Protein AF-A0A1H8C623-F1 (afdb_monomer)

Foldseek 3Di:
DDDDDDDPDDDPDPPPVPPQPDPFDKAAFDDPLQAQFKADDLLLLLCVLQPLAAIFGDDRFKTAGGNDVQRIWGFGIWTADPFGIWTFTATPVRRVTFIWTWGDDDQQKIWIDGPPPRDPIGITHGHDLVSNLVCQLFDGPDDPPPPLDCSLLLSLLLLVLQCVLAPQKDFPNVVSVVSNVVSLVSNLVVCCVDPNVVLSDPVSSVVVSVVSNVSSNSSSVSSSVPNVCSNVSVCCQADCVHPPHHPRMDRPVPDD

Solvent-accessible surface area (backbone atoms only — not comparable to full-atom values): 14054 Å² total; per-residue (Å²): 134,84,86,83,81,83,83,88,74,88,91,86,88,75,69,84,77,63,79,79,62,72,87,60,63,71,40,76,28,39,61,73,89,43,48,50,30,24,36,73,44,63,55,43,39,32,18,58,63,41,42,80,69,60,40,38,38,33,43,60,49,34,42,33,68,36,48,54,90,76,32,42,24,40,28,65,26,28,32,67,52,99,56,34,35,40,37,37,32,35,26,90,86,40,76,89,42,46,48,33,40,36,35,63,47,96,83,58,28,33,38,39,32,46,73,76,71,77,51,77,72,42,57,25,33,45,67,46,73,64,38,49,60,72,33,64,64,56,58,55,81,58,64,92,80,52,92,75,60,63,44,61,30,23,27,27,37,22,42,64,42,40,44,83,78,26,86,71,41,44,50,36,59,70,63,30,51,50,42,35,53,50,39,53,51,54,44,42,54,48,27,56,75,41,100,48,35,90,52,50,39,77,66,47,51,51,50,54,54,50,48,34,39,52,46,17,46,46,27,48,55,35,45,56,74,73,36,95,58,34,66,61,53,51,39,57,27,18,12,78,84,17,79,78,52,51,53,33,30,44,56,88,80,70,81,124

pLDDT: mean 78.67, std 17.11, range [32.66, 97.69]

Secondary structure (DSSP, 8-state):
-----------SSSSSSSTT-SS--EEES--GGGTTEESSSHHHHHHHHH--SS--EE-SSEEE-SSSTT-EEEEEEEEE-SSEEEEEEEETTEEEEEEEEEEE-TTS-EEEEETTT-PPPEEEEEPPHHHHHHHTTPPTT--TT-TT-SHHHHHHHHHHHGGGTSTT-EE-HHHHHHHHHHHHHHHHHHHHHSTTGGG-SHHHHHHHHHHHHHHHHHHHHHHHHH-TTHHHHHHHHHSTT-SSSTTSEE-TT---

Mean predicted aligned error: 12.08 Å

Nearest PDB structures (foldseek):
  5l11-assembly1_A  TM=4.541E-01  e=4.820E+00  Homo sapiens

Sequence (256 aa):
MKRMLTIAALSVVAGQIAAEAGDAKVYPNGPRELIGSYGNSPAQCQSYHRKADNFTSFSATSYEFCGGSMCGATIVSHQKLKDGYILNLRSPGNRSGWHTKVKLLDEGAVEITSLARHDPPETLARCTKSDAIAGIGLRPNEDPTANNSLRPVFTAYYALAVPGKCAGVEANTQAAETIIAAGRSSWTEFLRKGPSAQHATPEGIAQDLALEKGDAEYAVRADAAEIPAFCSEVLNVFGEGGRVQPGLLKDPRGKT

Structure (mmCIF, N/CA/C/O backbone):
data_AF-A0A1H8C623-F1
#
_entry.id   AF-A0A1H8C623-F1
#
loop_
_atom_site.group_PDB
_atom_site.id
_atom_site.type_symbol
_atom_site.label_atom_id
_atom_site.label_alt_id
_atom_site.label_comp_id
_atom_site.label_asym_id
_atom_site.label_entity_id
_atom_site.label_seq_id
_atom_site.pdbx_PDB_ins_code
_atom_site.Cartn_x
_atom_site.Cartn_y
_atom_site.Cartn_z
_atom_site.occupancy
_atom_site.B_iso_or_equiv
_atom_site.auth_seq_id
_atom_site.auth_comp_id
_atom_site.auth_asym_id
_atom_site.auth_atom_id
_atom_site.pdbx_PDB_model_num
ATOM 1 N N . MET A 1 1 ? 73.023 -2.385 -26.451 1.00 39.41 1 MET A N 1
ATOM 2 C CA . MET A 1 1 ? 72.039 -2.116 -27.523 1.00 39.41 1 MET A CA 1
ATOM 3 C C . MET A 1 1 ? 70.724 -2.806 -27.166 1.00 39.41 1 MET A C 1
ATOM 5 O O . MET A 1 1 ? 70.744 -3.983 -26.848 1.00 39.41 1 MET A O 1
ATOM 9 N N . LYS A 1 2 ? 69.649 -2.004 -27.101 1.00 35.00 2 LYS A N 1
ATOM 10 C CA . LYS A 1 2 ? 68.196 -2.280 -27.011 1.00 35.00 2 LYS A CA 1
ATOM 11 C C . LYS A 1 2 ? 67.713 -3.651 -26.482 1.00 35.00 2 LYS A C 1
ATOM 13 O O . LYS A 1 2 ? 67.632 -4.617 -27.228 1.00 35.00 2 LYS A O 1
ATOM 18 N N . ARG A 1 3 ? 67.230 -3.663 -25.230 1.00 34.94 3 ARG A N 1
ATOM 19 C CA . ARG A 1 3 ? 66.169 -4.580 -24.771 1.00 34.94 3 ARG A CA 1
ATOM 20 C C . ARG A 1 3 ? 64.826 -4.007 -25.232 1.00 34.94 3 ARG A C 1
ATOM 22 O O . ARG A 1 3 ? 64.488 -2.888 -24.858 1.00 34.94 3 ARG A O 1
ATOM 29 N N . MET A 1 4 ? 64.103 -4.744 -26.066 1.00 33.28 4 MET A N 1
ATOM 30 C CA . MET A 1 4 ? 62.740 -4.411 -26.482 1.00 33.28 4 MET A CA 1
ATOM 31 C C . MET A 1 4 ? 61.779 -5.000 -25.441 1.00 33.28 4 MET A C 1
ATOM 33 O O . MET A 1 4 ? 61.734 -6.215 -25.265 1.00 33.28 4 MET A O 1
ATOM 37 N N . LEU A 1 5 ? 61.069 -4.135 -24.711 1.00 34.91 5 LEU A N 1
ATOM 38 C CA . LEU A 1 5 ? 59.909 -4.514 -23.905 1.00 34.91 5 LEU A CA 1
ATOM 39 C C . LEU A 1 5 ? 58.731 -4.753 -24.854 1.00 34.91 5 LEU A C 1
ATOM 41 O O . LEU A 1 5 ? 58.291 -3.824 -25.530 1.00 34.91 5 LEU A O 1
ATOM 45 N N . THR A 1 6 ? 58.190 -5.967 -24.866 1.00 36.03 6 THR A N 1
ATOM 46 C CA . THR A 1 6 ? 56.868 -6.235 -25.434 1.00 36.03 6 THR A CA 1
ATOM 47 C C . THR A 1 6 ? 55.829 -5.886 -24.373 1.00 36.03 6 THR A C 1
ATOM 49 O O . THR A 1 6 ? 55.650 -6.620 -23.404 1.00 36.03 6 THR A O 1
ATOM 52 N N . ILE A 1 7 ? 55.163 -4.743 -24.533 1.00 39.22 7 ILE A N 1
ATOM 53 C CA . ILE A 1 7 ? 53.950 -4.409 -23.783 1.00 39.22 7 ILE A CA 1
ATOM 54 C C . ILE A 1 7 ? 52.792 -5.103 -24.507 1.00 39.22 7 ILE A C 1
ATOM 56 O O . ILE A 1 7 ? 52.318 -4.615 -25.528 1.00 39.22 7 ILE A O 1
ATOM 60 N N . ALA A 1 8 ? 52.350 -6.252 -24.000 1.00 41.19 8 ALA A N 1
ATOM 61 C CA . ALA A 1 8 ? 51.026 -6.782 -24.306 1.00 41.19 8 ALA A CA 1
ATOM 62 C C . ALA A 1 8 ? 50.096 -6.316 -23.183 1.00 41.19 8 ALA A C 1
ATOM 64 O O . ALA A 1 8 ? 50.074 -6.897 -22.100 1.00 41.19 8 ALA A O 1
ATOM 65 N N . ALA A 1 9 ? 49.389 -5.212 -23.414 1.00 37.69 9 ALA A N 1
ATOM 66 C CA . ALA A 1 9 ? 48.448 -4.649 -22.461 1.00 37.69 9 ALA A CA 1
ATOM 67 C C . ALA A 1 9 ? 47.099 -4.405 -23.142 1.00 37.69 9 ALA A C 1
ATOM 69 O O . ALA A 1 9 ? 47.031 -3.766 -24.187 1.00 37.69 9 ALA A O 1
ATOM 70 N N . LEU A 1 10 ? 46.058 -4.902 -22.468 1.00 41.22 10 LEU A N 1
ATOM 71 C CA . LEU A 1 10 ? 44.634 -4.611 -22.624 1.00 41.22 10 LEU A CA 1
ATOM 72 C C . LEU A 1 10 ? 43.986 -4.956 -23.968 1.00 41.22 10 LEU A C 1
ATOM 74 O O . LEU A 1 10 ? 43.991 -4.149 -24.888 1.00 41.22 10 LEU A O 1
ATOM 78 N N . SER A 1 11 ? 43.275 -6.088 -24.011 1.00 38.88 11 SER A N 1
ATOM 79 C CA . SER A 1 11 ? 42.021 -6.246 -24.777 1.00 38.88 11 SER A CA 1
ATOM 80 C C . SER A 1 11 ? 41.294 -7.539 -24.378 1.00 38.88 11 SER A C 1
ATOM 82 O O . SER A 1 11 ? 41.112 -8.430 -25.197 1.00 38.88 11 SER A O 1
ATOM 84 N N . VAL A 1 12 ? 40.899 -7.691 -23.106 1.00 42.38 12 VAL A N 1
ATOM 85 C CA . VAL A 1 12 ? 40.104 -8.863 -22.668 1.00 42.38 12 VAL A CA 1
ATOM 86 C C . VAL A 1 12 ? 39.015 -8.469 -21.663 1.00 42.38 12 VAL A C 1
ATOM 88 O O . VAL A 1 12 ? 38.894 -9.092 -20.626 1.00 42.38 12 VAL A O 1
ATOM 91 N N . VAL A 1 13 ? 38.219 -7.422 -21.922 1.00 43.84 13 VAL A N 1
ATOM 92 C CA . VAL A 1 13 ? 36.921 -7.239 -21.216 1.00 43.84 13 VAL A CA 1
ATOM 93 C C . VAL A 1 13 ? 35.874 -6.498 -22.074 1.00 43.84 13 VAL A C 1
ATOM 95 O O . VAL A 1 13 ? 35.013 -5.798 -21.562 1.00 43.84 13 VAL A O 1
ATOM 98 N N . ALA A 1 14 ? 35.936 -6.611 -23.403 1.00 36.50 14 ALA A N 1
ATOM 99 C CA . ALA A 1 14 ? 34.869 -6.113 -24.293 1.00 36.50 14 ALA A CA 1
ATOM 100 C C . ALA A 1 14 ? 34.231 -7.228 -25.144 1.00 36.50 14 ALA A C 1
ATOM 102 O O . ALA A 1 14 ? 33.194 -7.025 -25.766 1.00 36.50 14 ALA A O 1
ATOM 103 N N . GLY A 1 15 ? 34.830 -8.426 -25.157 1.00 32.66 15 GLY A N 1
ATOM 104 C CA . GLY A 1 15 ? 34.453 -9.515 -26.064 1.00 32.66 15 GLY A CA 1
ATOM 105 C C . GLY A 1 15 ? 33.398 -10.492 -25.541 1.00 32.66 15 GLY A C 1
ATOM 106 O O . GLY A 1 15 ? 32.920 -11.311 -26.315 1.00 32.66 15 GLY A O 1
ATOM 107 N N . GLN A 1 16 ? 33.008 -10.430 -24.264 1.00 40.06 16 GLN A N 1
ATOM 108 C CA . GLN A 1 16 ? 32.065 -11.408 -23.692 1.00 40.06 16 GLN A CA 1
ATOM 109 C C . GLN A 1 16 ? 30.586 -11.011 -23.796 1.00 40.06 16 GLN A C 1
ATOM 111 O O . GLN A 1 16 ? 29.730 -11.831 -23.492 1.00 40.06 16 GLN A O 1
ATOM 116 N N . ILE A 1 17 ? 30.262 -9.806 -24.279 1.00 45.00 17 ILE A N 1
ATOM 117 C CA . ILE A 1 17 ? 28.862 -9.373 -24.474 1.00 45.00 17 ILE A CA 1
ATOM 118 C C . ILE A 1 17 ? 28.414 -9.516 -25.943 1.00 45.00 17 ILE A C 1
ATOM 120 O O . ILE A 1 17 ? 27.227 -9.466 -26.243 1.00 45.00 17 ILE A O 1
ATOM 124 N N . ALA A 1 18 ? 29.350 -9.727 -26.876 1.00 40.12 18 ALA A N 1
ATOM 125 C CA . ALA A 1 18 ? 29.061 -9.762 -28.313 1.00 40.12 18 ALA A CA 1
ATOM 126 C C . ALA A 1 18 ? 28.759 -11.169 -28.873 1.00 40.12 18 ALA A C 1
ATOM 128 O O . ALA A 1 18 ? 28.325 -11.282 -30.015 1.00 40.12 18 ALA A O 1
ATOM 129 N N . ALA A 1 19 ? 28.975 -12.242 -28.104 1.00 40.81 19 ALA A N 1
ATOM 130 C CA . ALA A 1 19 ? 28.942 -13.613 -28.630 1.00 40.81 19 ALA A CA 1
ATOM 131 C C . ALA A 1 19 ? 27.569 -14.317 -28.566 1.00 40.81 19 ALA A C 1
ATOM 133 O O . ALA A 1 19 ? 27.429 -15.400 -29.124 1.00 40.81 19 ALA A O 1
ATOM 134 N N . GLU A 1 20 ? 26.547 -13.710 -27.953 1.00 44.97 20 GLU A N 1
ATOM 135 C CA . GLU A 1 20 ? 25.165 -14.237 -27.960 1.00 44.97 20 GLU A CA 1
ATOM 136 C C . GLU A 1 20 ? 24.179 -13.339 -28.733 1.00 44.97 20 GLU A C 1
ATOM 138 O O . GLU A 1 20 ? 22.965 -13.522 -28.664 1.00 44.97 20 GLU A O 1
ATOM 143 N N . ALA A 1 21 ? 24.679 -12.364 -29.496 1.00 45.44 21 ALA A N 1
ATOM 144 C CA . ALA A 1 21 ? 23.863 -11.456 -30.297 1.00 45.44 21 ALA A CA 1
ATOM 145 C C . ALA A 1 21 ? 23.693 -11.976 -31.736 1.00 45.44 21 ALA A C 1
ATOM 147 O O . ALA A 1 21 ? 24.130 -11.347 -32.696 1.00 45.44 21 ALA A O 1
ATOM 148 N N . GLY A 1 22 ? 23.050 -13.134 -31.897 1.00 40.56 22 GLY A N 1
ATOM 149 C CA . GLY A 1 22 ? 22.389 -13.443 -33.167 1.00 40.56 22 GLY A CA 1
ATOM 150 C C . GLY A 1 22 ? 21.156 -12.548 -33.299 1.00 40.56 22 GLY A C 1
ATOM 151 O O . GLY A 1 22 ? 20.311 -12.598 -32.412 1.00 40.56 22 GLY A O 1
ATOM 152 N N . ASP A 1 23 ? 21.094 -11.697 -34.333 1.00 44.16 23 ASP A N 1
ATOM 153 C CA . ASP A 1 23 ? 19.948 -10.854 -34.740 1.00 44.16 23 ASP A CA 1
ATOM 154 C C . ASP A 1 23 ? 18.973 -10.468 -33.614 1.00 44.16 23 ASP A C 1
ATOM 156 O O . ASP A 1 23 ? 17.763 -10.719 -33.660 1.00 44.16 23 ASP A O 1
ATOM 160 N N . ALA A 1 24 ? 19.499 -9.859 -32.551 1.00 58.66 24 ALA A N 1
ATOM 161 C CA . ALA A 1 24 ? 18.673 -9.512 -31.414 1.00 58.66 24 ALA A CA 1
ATOM 162 C C . ALA A 1 24 ? 17.845 -8.268 -31.756 1.00 58.66 24 ALA A C 1
ATOM 164 O O . ALA A 1 24 ? 18.327 -7.136 -31.732 1.00 58.66 24 ALA A O 1
ATOM 165 N N . LYS A 1 25 ? 16.579 -8.489 -32.114 1.00 74.12 25 LYS A N 1
ATOM 166 C CA . LYS A 1 25 ? 15.628 -7.422 -32.429 1.00 74.12 25 LYS A CA 1
ATOM 167 C C . LYS A 1 25 ? 15.487 -6.468 -31.235 1.00 74.12 25 LYS A C 1
ATOM 169 O O . LYS A 1 25 ? 15.122 -6.889 -30.135 1.00 74.12 25 LYS A O 1
ATOM 174 N N . VAL A 1 26 ? 15.766 -5.188 -31.478 1.00 81.88 26 VAL A N 1
ATOM 175 C CA . VAL A 1 26 ? 15.607 -4.094 -30.511 1.00 81.88 26 VAL A CA 1
ATOM 176 C C . VAL A 1 26 ? 14.234 -3.461 -30.702 1.00 81.88 26 VAL A C 1
ATOM 178 O O . VAL A 1 26 ? 13.834 -3.144 -31.823 1.00 81.88 26 VAL A O 1
ATOM 181 N N . TYR A 1 27 ? 13.515 -3.269 -29.604 1.00 86.25 27 TYR A N 1
ATOM 182 C CA . TYR A 1 27 ? 12.171 -2.707 -29.595 1.00 86.25 27 TYR A CA 1
ATOM 183 C C . TYR A 1 27 ? 12.164 -1.354 -28.872 1.00 86.25 27 TYR A C 1
ATOM 185 O O . TYR A 1 27 ? 12.889 -1.193 -27.886 1.00 86.25 27 TYR A O 1
ATOM 193 N N . PRO A 1 28 ? 11.358 -0.379 -29.329 1.00 83.75 28 PRO A N 1
ATOM 194 C CA . PRO A 1 28 ? 11.146 0.860 -28.589 1.00 83.75 28 PRO A CA 1
ATOM 195 C C . PRO A 1 28 ? 10.335 0.591 -27.314 1.00 83.75 28 PRO A C 1
ATOM 197 O O . PRO A 1 28 ? 9.500 -0.317 -27.303 1.00 83.75 28 PRO A O 1
ATOM 200 N N . ASN A 1 29 ? 10.526 1.426 -26.285 1.00 85.31 29 ASN A N 1
ATOM 201 C CA . ASN A 1 29 ? 9.820 1.358 -24.996 1.00 85.31 29 ASN A CA 1
ATOM 202 C C . ASN A 1 29 ? 10.126 0.080 -24.183 1.00 85.31 29 ASN A C 1
ATOM 204 O O . ASN A 1 29 ? 10.953 -0.744 -24.573 1.00 85.31 29 ASN A O 1
ATOM 208 N N . GLY A 1 30 ? 9.503 -0.068 -23.014 1.00 85.19 30 GLY A N 1
ATOM 209 C CA . GLY A 1 30 ? 9.648 -1.227 -22.134 1.00 85.19 30 GLY A CA 1
ATOM 210 C C . GLY A 1 30 ? 8.840 -2.454 -22.584 1.00 85.19 30 GLY A C 1
ATOM 211 O O . GLY A 1 30 ? 7.795 -2.301 -23.225 1.00 85.19 30 GLY A O 1
ATOM 212 N N . PRO A 1 31 ? 9.287 -3.681 -22.246 1.00 87.12 31 PRO A N 1
ATOM 213 C CA . PRO A 1 31 ? 8.496 -4.893 -22.441 1.00 87.12 31 PRO A CA 1
ATOM 214 C C . PRO A 1 31 ? 7.204 -4.831 -21.620 1.00 87.12 31 PRO A C 1
ATOM 216 O O . PRO A 1 31 ? 7.219 -4.453 -20.446 1.00 87.12 31 PRO A O 1
ATOM 219 N N . ARG A 1 32 ? 6.080 -5.253 -22.209 1.00 85.25 32 ARG A N 1
ATOM 220 C CA . ARG A 1 32 ? 4.780 -5.269 -21.510 1.00 85.25 32 ARG A CA 1
ATOM 221 C C . ARG A 1 32 ? 4.790 -6.218 -20.317 1.00 85.25 32 ARG A C 1
ATOM 223 O O . ARG A 1 32 ? 4.074 -6.001 -19.350 1.00 85.25 32 ARG A O 1
ATOM 230 N N . GLU A 1 33 ? 5.623 -7.247 -20.382 1.00 85.38 33 GLU A N 1
ATOM 231 C CA . GLU A 1 33 ? 5.818 -8.252 -19.351 1.00 85.38 33 GLU A CA 1
ATOM 232 C C . GLU A 1 33 ? 6.505 -7.707 -18.089 1.00 85.38 33 GLU A C 1
ATOM 234 O O . GLU A 1 33 ? 6.539 -8.401 -17.077 1.00 85.38 33 GLU A O 1
ATOM 239 N N . LEU A 1 34 ? 7.053 -6.494 -18.117 1.00 85.25 34 LEU A N 1
ATOM 240 C CA . LEU A 1 34 ? 7.597 -5.868 -16.911 1.00 85.25 34 LEU A CA 1
ATOM 241 C C . LEU A 1 34 ? 6.579 -4.952 -16.229 1.00 85.25 34 LEU A C 1
ATOM 243 O O . LEU A 1 34 ? 6.769 -4.594 -15.074 1.00 85.25 34 LEU A O 1
ATOM 247 N N . ILE A 1 35 ? 5.484 -4.588 -16.907 1.00 82.38 35 ILE A N 1
ATOM 248 C CA . ILE A 1 35 ? 4.477 -3.683 -16.348 1.00 82.38 35 ILE A CA 1
ATOM 249 C C . ILE A 1 35 ? 3.862 -4.312 -15.097 1.00 82.38 35 ILE A C 1
ATOM 251 O O . ILE A 1 35 ? 3.385 -5.448 -15.122 1.00 82.38 35 ILE A O 1
ATOM 255 N N . GLY A 1 36 ? 3.869 -3.542 -14.010 1.00 72.69 36 GLY A N 1
ATOM 256 C CA . GLY A 1 36 ? 3.380 -3.988 -12.712 1.00 72.69 36 GLY A CA 1
ATOM 257 C C . GLY A 1 36 ? 4.366 -4.859 -11.935 1.00 72.69 36 GLY A C 1
ATOM 258 O O . GLY A 1 36 ? 3.983 -5.339 -10.874 1.00 72.69 36 GLY A O 1
ATOM 259 N N . SER A 1 37 ? 5.599 -5.067 -12.419 1.00 80.06 37 SER A N 1
ATOM 260 C CA . SER A 1 37 ? 6.714 -5.506 -11.574 1.00 80.06 37 SER A CA 1
ATOM 261 C C . SER A 1 37 ? 7.176 -4.334 -10.707 1.00 80.06 37 SER A C 1
ATOM 263 O O . SER A 1 37 ? 7.519 -3.269 -11.224 1.00 80.06 37 SER A O 1
ATOM 265 N N . TYR A 1 38 ? 7.156 -4.543 -9.399 1.00 72.88 38 TYR A N 1
ATOM 266 C CA . TYR A 1 38 ? 7.507 -3.597 -8.347 1.00 72.88 38 TYR A CA 1
ATOM 267 C C . TYR A 1 38 ? 8.466 -4.286 -7.362 1.00 72.88 38 TYR A C 1
ATOM 269 O O . TYR A 1 38 ? 8.871 -5.406 -7.627 1.00 72.88 38 TYR A O 1
ATOM 277 N N . GLY A 1 39 ? 8.845 -3.627 -6.266 1.00 72.25 39 GLY A N 1
ATOM 278 C CA . GLY A 1 39 ? 9.724 -4.117 -5.188 1.00 72.25 39 GLY A CA 1
ATOM 279 C C . GLY A 1 39 ? 9.721 -5.622 -4.795 1.00 72.25 39 GLY A C 1
ATOM 280 O O . GLY A 1 39 ? 8.984 -6.470 -5.287 1.00 72.25 39 GLY A O 1
ATOM 281 N N . ASN A 1 40 ? 10.558 -5.986 -3.830 1.00 69.00 40 ASN A N 1
ATOM 282 C CA . ASN A 1 40 ? 10.894 -7.373 -3.496 1.00 69.00 40 ASN A CA 1
ATOM 283 C C . ASN A 1 40 ? 9.898 -8.129 -2.591 1.00 69.00 40 ASN A C 1
ATOM 285 O O . ASN A 1 40 ? 10.194 -9.248 -2.170 1.00 69.00 40 ASN A O 1
ATOM 289 N N . SER A 1 41 ? 8.743 -7.552 -2.241 1.00 67.69 41 SER A N 1
ATOM 290 C CA . SER A 1 41 ? 7.774 -8.203 -1.342 1.00 67.69 41 SER A CA 1
ATOM 291 C C . SER A 1 41 ? 6.335 -7.713 -1.534 1.00 67.69 41 SER A C 1
ATOM 293 O O . SER A 1 41 ? 6.145 -6.534 -1.816 1.00 67.69 41 SER A O 1
ATOM 295 N N . PRO A 1 42 ? 5.299 -8.533 -1.265 1.00 69.38 42 PRO A N 1
ATOM 296 C CA . PRO A 1 42 ? 3.894 -8.104 -1.319 1.00 69.38 42 PRO A CA 1
ATOM 297 C C . PRO A 1 42 ? 3.581 -6.808 -0.550 1.00 69.38 42 PRO A C 1
ATOM 299 O O . PRO A 1 42 ? 2.752 -6.011 -0.983 1.00 69.38 42 PRO A O 1
ATOM 302 N N . ALA A 1 43 ? 4.275 -6.539 0.561 1.00 67.25 43 ALA A N 1
ATOM 303 C CA . ALA A 1 43 ? 4.128 -5.292 1.318 1.00 67.25 43 ALA A CA 1
ATOM 304 C C . ALA A 1 43 ? 4.577 -4.051 0.519 1.00 67.25 43 ALA A C 1
ATOM 306 O O . ALA A 1 43 ? 3.957 -2.990 0.609 1.00 67.25 43 ALA A O 1
ATOM 307 N N . GLN A 1 44 ? 5.607 -4.182 -0.319 1.00 69.44 44 GLN A N 1
ATOM 308 C CA . GLN A 1 44 ? 6.028 -3.116 -1.228 1.00 69.44 44 GLN A CA 1
ATOM 309 C C . GLN A 1 44 ? 5.026 -2.912 -2.379 1.00 69.44 44 GLN A C 1
ATOM 311 O O . GLN A 1 44 ? 4.899 -1.790 -2.865 1.00 69.44 44 GLN A O 1
ATOM 316 N N . CYS A 1 45 ? 4.239 -3.934 -2.755 1.00 72.81 45 CYS A N 1
ATOM 317 C CA . CYS A 1 45 ? 3.126 -3.784 -3.716 1.00 72.81 45 CYS A CA 1
ATOM 318 C C . CYS A 1 45 ? 2.073 -2.855 -3.151 1.00 72.81 45 CYS A C 1
ATOM 320 O O . CYS A 1 45 ? 1.621 -1.903 -3.777 1.00 72.81 45 CYS A O 1
ATOM 322 N N . GLN A 1 46 ? 1.691 -3.162 -1.913 1.00 71.25 46 GLN A N 1
ATOM 323 C CA . GLN A 1 46 ? 0.687 -2.430 -1.170 1.00 71.25 46 GLN A CA 1
ATOM 324 C C . GLN A 1 46 ? 1.114 -0.972 -1.016 1.00 71.25 46 GLN A C 1
ATOM 326 O O . GLN A 1 46 ? 0.275 -0.083 -1.101 1.00 71.25 46 GLN A O 1
ATOM 331 N N . SER A 1 47 ? 2.419 -0.720 -0.854 1.00 65.44 47 SER A N 1
ATOM 332 C CA . SER A 1 47 ? 2.961 0.638 -0.866 1.00 65.44 47 SER A CA 1
ATOM 333 C C . SER A 1 47 ? 2.870 1.315 -2.216 1.00 65.44 47 SER A C 1
ATOM 335 O O . SER A 1 47 ? 2.429 2.457 -2.251 1.00 65.44 47 SER A O 1
ATOM 337 N N . TYR A 1 48 ? 3.253 0.647 -3.305 1.00 66.06 48 TYR A N 1
ATOM 338 C CA . TYR A 1 48 ? 3.179 1.214 -4.655 1.00 66.06 48 TYR A CA 1
ATOM 339 C C . TYR A 1 48 ? 1.790 1.787 -4.962 1.00 66.06 48 TYR A C 1
ATOM 341 O O . TYR A 1 48 ? 1.662 2.906 -5.452 1.00 66.06 48 TYR A O 1
ATOM 349 N N . HIS A 1 49 ? 0.748 1.052 -4.584 1.00 63.94 49 HIS A N 1
ATOM 350 C CA . HIS A 1 49 ? -0.635 1.444 -4.816 1.00 63.94 49 HIS A CA 1
ATOM 351 C C . HIS A 1 49 ? -1.146 2.558 -3.879 1.00 63.94 49 HIS A C 1
ATOM 353 O O . HIS A 1 49 ? -2.165 3.179 -4.165 1.00 63.94 49 HIS A O 1
ATOM 359 N N . ARG A 1 50 ? -0.470 2.846 -2.753 1.00 64.56 50 ARG A N 1
ATOM 360 C CA . ARG A 1 50 ? -1.032 3.664 -1.650 1.00 64.56 50 ARG A CA 1
ATOM 361 C C . ARG A 1 50 ? -0.144 4.775 -1.118 1.00 64.56 50 ARG A C 1
ATOM 363 O O . ARG A 1 50 ? -0.631 5.605 -0.359 1.00 64.56 50 ARG A O 1
ATOM 370 N N . LYS A 1 51 ? 1.137 4.796 -1.471 1.00 61.66 51 LYS A N 1
ATOM 371 C CA . LYS A 1 51 ? 2.078 5.832 -1.055 1.00 61.66 51 LYS A CA 1
ATOM 372 C C . LYS A 1 51 ? 3.067 6.098 -2.186 1.00 61.66 51 LYS A C 1
ATOM 374 O O . LYS A 1 51 ? 3.807 5.214 -2.606 1.00 61.66 51 LYS A O 1
ATOM 379 N N . ALA A 1 52 ? 3.038 7.324 -2.703 1.00 49.91 52 ALA A N 1
ATOM 380 C CA . ALA A 1 52 ? 3.809 7.729 -3.878 1.00 49.91 52 ALA A CA 1
ATOM 381 C C . ALA A 1 52 ? 5.305 7.951 -3.590 1.00 49.91 52 ALA A C 1
ATOM 383 O O . ALA A 1 52 ? 6.085 8.156 -4.519 1.00 49.91 52 ALA A O 1
ATOM 384 N N . ASP A 1 53 ? 5.723 7.933 -2.323 1.00 50.97 53 ASP A N 1
ATOM 385 C CA . ASP A 1 53 ? 7.117 8.069 -1.939 1.00 50.97 53 ASP A CA 1
ATOM 386 C C . ASP A 1 53 ? 7.745 6.688 -1.715 1.00 50.97 53 ASP A C 1
ATOM 388 O O . ASP A 1 53 ? 7.529 6.025 -0.704 1.00 50.97 53 ASP A O 1
ATOM 392 N N . ASN A 1 54 ? 8.615 6.311 -2.656 1.00 51.50 54 ASN A N 1
ATOM 393 C CA . ASN A 1 54 ? 9.615 5.246 -2.546 1.00 51.50 54 ASN A CA 1
ATOM 394 C C . ASN A 1 54 ? 9.188 3.864 -3.070 1.00 51.50 54 ASN A C 1
ATOM 396 O O . ASN A 1 54 ? 9.071 2.898 -2.318 1.00 51.50 54 ASN A O 1
ATOM 400 N N . PHE A 1 55 ? 9.037 3.747 -4.392 1.00 62.22 55 PHE A N 1
ATOM 401 C CA . PHE A 1 55 ? 8.882 2.452 -5.049 1.00 62.22 55 PHE A CA 1
ATOM 402 C C . PHE A 1 55 ? 9.828 2.280 -6.236 1.00 62.22 55 PHE A C 1
ATOM 404 O O . PHE A 1 55 ? 10.204 3.236 -6.920 1.00 62.22 55 PHE A O 1
ATOM 411 N N . THR A 1 56 ? 10.151 1.017 -6.490 1.00 69.56 56 THR A N 1
ATOM 412 C CA . THR A 1 56 ? 10.673 0.558 -7.770 1.00 69.56 56 THR A CA 1
ATOM 413 C C . THR A 1 56 ? 9.493 0.094 -8.618 1.00 69.56 56 THR A C 1
ATOM 415 O O . THR A 1 56 ? 8.692 -0.695 -8.123 1.00 69.56 56 THR A O 1
ATOM 418 N N . SER A 1 57 ? 9.332 0.575 -9.856 1.00 77.81 57 SER A N 1
ATOM 419 C CA . SER A 1 57 ? 8.280 0.086 -10.764 1.00 77.81 57 SER A CA 1
ATOM 420 C C . SER A 1 57 ? 8.633 0.243 -12.241 1.00 77.81 57 SER A C 1
ATOM 422 O O . SER A 1 57 ? 9.414 1.117 -12.625 1.00 77.81 57 SER A O 1
ATOM 424 N N . PHE A 1 58 ? 8.007 -0.577 -13.085 1.00 82.56 58 PHE A N 1
ATOM 425 C CA . PHE A 1 58 ? 8.039 -0.408 -14.536 1.00 82.56 58 PHE A CA 1
ATOM 426 C C . PHE A 1 58 ? 6.688 0.038 -15.093 1.00 82.56 58 PHE A C 1
ATOM 428 O O . PHE A 1 58 ? 5.649 -0.578 -14.844 1.00 82.56 58 PHE A O 1
ATOM 435 N N . SER A 1 59 ? 6.737 1.047 -15.959 1.00 81.75 59 SER A N 1
ATOM 436 C CA . SER A 1 59 ? 5.672 1.382 -16.899 1.00 81.75 59 SER A CA 1
ATOM 437 C C . SER A 1 59 ? 6.065 0.972 -18.321 1.00 81.75 59 SER A C 1
ATOM 439 O O . SER A 1 59 ? 7.159 0.463 -18.575 1.00 81.75 59 SER A O 1
ATOM 441 N N . ALA A 1 60 ? 5.185 1.238 -19.290 1.00 84.25 60 ALA A N 1
ATOM 442 C CA . ALA A 1 60 ? 5.523 1.051 -20.697 1.00 84.25 60 ALA A CA 1
ATOM 443 C C . ALA A 1 60 ? 6.733 1.899 -21.125 1.00 84.25 60 ALA A C 1
ATOM 445 O O . ALA A 1 60 ? 7.421 1.524 -22.062 1.00 84.25 60 ALA A O 1
ATOM 446 N N . THR A 1 61 ? 7.008 3.030 -20.474 1.00 87.19 61 THR A N 1
ATOM 447 C CA . THR A 1 61 ? 8.013 4.006 -20.935 1.00 87.19 61 THR A CA 1
ATOM 448 C C . THR A 1 61 ? 9.059 4.363 -19.889 1.00 87.19 61 THR A C 1
ATOM 450 O O . THR A 1 61 ? 10.032 5.039 -20.217 1.00 87.19 61 THR A O 1
ATOM 453 N N . SER A 1 62 ? 8.884 3.947 -18.637 1.00 86.62 62 SER A N 1
ATOM 454 C CA . SER A 1 62 ? 9.753 4.331 -17.527 1.00 86.62 62 SER A CA 1
ATOM 455 C C . SER A 1 62 ? 10.063 3.171 -16.590 1.00 86.62 62 SER A C 1
ATOM 457 O O . SER A 1 62 ? 9.280 2.237 -16.441 1.00 86.62 62 SER A O 1
ATOM 459 N N . TYR A 1 63 ? 11.228 3.270 -15.961 1.00 85.56 63 TYR A N 1
ATOM 460 C CA . TYR A 1 63 ? 11.638 2.514 -14.792 1.00 85.56 63 TYR A CA 1
ATOM 461 C C . TYR A 1 63 ? 11.877 3.503 -13.651 1.00 85.56 63 TYR A C 1
ATOM 463 O O . TYR A 1 63 ? 12.775 4.343 -13.735 1.00 85.56 63 TYR A O 1
ATOM 471 N N . GLU A 1 64 ? 11.060 3.434 -12.613 1.00 80.12 64 GLU A N 1
ATOM 472 C CA . GLU A 1 64 ? 11.168 4.257 -11.408 1.00 80.12 64 GLU A CA 1
ATOM 473 C C . GLU A 1 64 ? 11.843 3.437 -10.315 1.00 80.12 64 GLU A C 1
ATOM 475 O O . GLU A 1 64 ? 11.634 2.231 -10.254 1.00 80.12 64 GLU A O 1
ATOM 480 N N . PHE A 1 65 ? 12.696 4.066 -9.507 1.00 73.62 65 PHE A N 1
ATOM 481 C CA . PHE A 1 65 ? 13.497 3.383 -8.480 1.00 73.62 65 PHE A CA 1
ATOM 482 C C . PHE A 1 65 ? 13.599 4.175 -7.164 1.00 73.62 65 PHE A C 1
ATOM 484 O O . PHE A 1 65 ? 14.363 3.801 -6.277 1.00 73.62 65 PHE A O 1
ATOM 491 N N . CYS A 1 66 ? 12.896 5.309 -7.040 1.00 63.06 66 CYS A N 1
ATOM 492 C CA . CYS A 1 66 ? 12.754 6.079 -5.799 1.00 63.06 66 CYS A CA 1
ATOM 493 C C . CYS A 1 66 ? 11.617 7.118 -5.932 1.00 63.06 66 CYS A C 1
ATOM 495 O O . CYS A 1 66 ? 11.249 7.499 -7.040 1.00 63.06 66 CYS A O 1
ATOM 497 N N . GLY A 1 67 ? 11.077 7.608 -4.808 1.00 48.72 67 GLY A N 1
ATOM 498 C CA . GLY A 1 67 ? 9.922 8.528 -4.764 1.00 48.72 67 GLY A CA 1
ATOM 499 C C . GLY A 1 67 ? 10.192 10.018 -5.031 1.00 48.72 67 GLY A C 1
ATOM 500 O O . GLY A 1 67 ? 9.299 10.840 -4.845 1.00 48.72 67 GLY A O 1
ATOM 501 N N . GLY A 1 68 ? 11.419 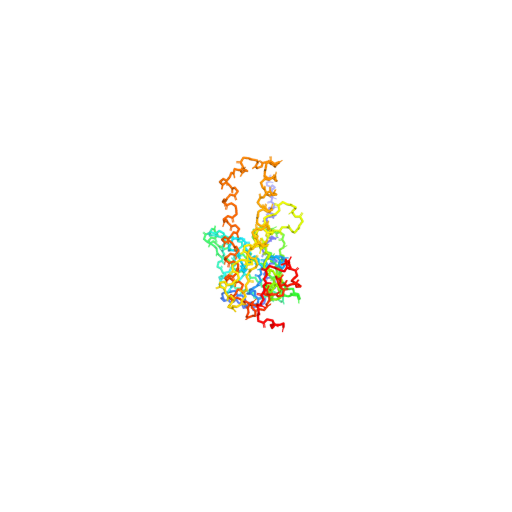10.401 -5.393 1.00 49.59 68 GLY A N 1
ATOM 502 C CA . GLY A 1 68 ? 11.814 11.798 -5.611 1.00 49.59 68 GLY A CA 1
ATOM 503 C C . GLY A 1 68 ? 11.771 12.238 -7.078 1.00 49.59 68 GLY A C 1
ATOM 504 O O . GLY A 1 68 ? 11.844 11.425 -8.003 1.00 49.59 68 GLY A O 1
ATOM 505 N N . SER A 1 69 ? 11.751 13.552 -7.321 1.00 44.75 69 SER A N 1
ATOM 506 C CA . SER A 1 69 ? 12.050 14.092 -8.651 1.00 44.75 69 SER A CA 1
ATOM 507 C C . SER A 1 69 ? 13.447 13.624 -9.087 1.00 44.75 69 SER A C 1
ATOM 509 O O . SER A 1 69 ? 14.386 13.640 -8.299 1.00 44.75 69 SER A O 1
ATOM 511 N N . MET A 1 70 ? 13.588 13.186 -10.346 1.00 54.50 70 MET A N 1
ATOM 512 C CA . MET A 1 70 ? 14.826 12.620 -10.930 1.00 54.50 70 MET A CA 1
ATOM 513 C C . MET A 1 70 ? 15.149 11.153 -10.568 1.00 54.50 70 MET A C 1
ATOM 515 O O . MET A 1 70 ? 16.141 10.627 -11.076 1.00 54.50 70 MET A O 1
ATOM 519 N N . CYS A 1 71 ? 14.312 10.465 -9.783 1.00 66.69 71 CYS A N 1
ATOM 520 C CA . CYS A 1 71 ? 14.464 9.041 -9.438 1.00 66.69 71 CYS A CA 1
ATOM 521 C C . CYS A 1 71 ? 13.757 8.070 -10.401 1.00 66.69 71 CYS A C 1
ATOM 523 O O . CYS A 1 71 ? 13.210 7.036 -10.012 1.00 66.69 71 CYS A O 1
ATOM 525 N N . GLY A 1 72 ? 13.781 8.407 -11.686 1.00 76.06 72 GLY A N 1
ATOM 526 C CA . GLY A 1 72 ? 13.224 7.580 -12.744 1.00 76.06 72 GLY A CA 1
ATOM 527 C C . GLY A 1 72 ? 14.074 7.654 -14.000 1.00 76.06 72 GLY A C 1
ATOM 528 O O . GLY A 1 72 ? 14.794 8.627 -14.251 1.00 76.06 72 GLY A O 1
ATOM 529 N N . ALA A 1 73 ? 14.000 6.598 -14.793 1.00 87.12 73 ALA A N 1
ATOM 530 C CA . ALA A 1 73 ? 14.648 6.481 -16.080 1.00 87.12 73 ALA A CA 1
ATOM 531 C C . ALA A 1 73 ? 13.603 6.228 -17.161 1.00 87.12 73 ALA A C 1
ATOM 533 O O . ALA A 1 73 ? 12.705 5.413 -16.987 1.00 87.12 73 ALA A O 1
ATOM 534 N N . THR A 1 74 ? 13.736 6.884 -18.304 1.00 89.69 74 THR A N 1
ATOM 535 C CA . THR A 1 74 ? 13.016 6.513 -19.518 1.00 89.69 74 THR A CA 1
ATOM 536 C C . THR A 1 74 ? 13.618 5.233 -20.085 1.00 89.69 74 THR A C 1
ATOM 538 O O . THR A 1 74 ? 14.838 5.135 -20.225 1.00 89.69 74 THR A O 1
ATOM 541 N N . ILE A 1 75 ? 12.767 4.275 -20.446 1.00 91.94 75 ILE A N 1
ATOM 542 C CA . ILE A 1 75 ? 13.165 3.079 -21.188 1.00 91.94 75 ILE A CA 1
ATOM 543 C C . ILE A 1 75 ? 13.235 3.457 -22.666 1.00 91.94 75 ILE A C 1
ATOM 545 O O . ILE A 1 75 ? 12.214 3.577 -23.340 1.00 91.94 75 ILE A O 1
ATOM 549 N N . VAL A 1 76 ? 14.448 3.685 -23.163 1.00 92.12 76 VAL A N 1
ATOM 550 C CA . VAL A 1 76 ? 14.694 4.099 -24.553 1.00 92.12 76 VAL A CA 1
ATOM 551 C C . VAL A 1 76 ? 14.420 2.936 -25.502 1.00 92.12 76 VAL A C 1
ATOM 553 O O . VAL A 1 76 ? 13.785 3.100 -26.544 1.00 92.12 76 VAL A O 1
ATOM 556 N N . SER A 1 77 ? 14.888 1.751 -25.127 1.00 91.00 77 SER A N 1
ATOM 557 C CA . SER A 1 77 ? 14.676 0.523 -25.877 1.00 91.00 77 SER A CA 1
ATOM 558 C C . SER A 1 77 ? 14.866 -0.702 -24.993 1.00 91.00 77 SER A C 1
ATOM 560 O O . SER A 1 77 ? 15.429 -0.620 -23.896 1.00 91.00 77 SER A O 1
ATOM 562 N N . HIS A 1 78 ? 14.433 -1.852 -25.498 1.00 93.44 78 HIS A N 1
ATOM 563 C CA . HIS A 1 78 ? 14.792 -3.141 -24.934 1.00 93.44 78 HIS A CA 1
ATOM 564 C C . HIS A 1 78 ? 15.240 -4.130 -26.007 1.00 93.44 78 HIS A C 1
ATOM 566 O O . HIS A 1 78 ? 14.784 -4.103 -27.152 1.00 93.44 78 HIS A O 1
ATOM 572 N N . GLN A 1 79 ? 16.114 -5.039 -25.601 1.00 93.25 79 GLN A N 1
ATOM 573 C CA . GLN A 1 79 ? 16.511 -6.217 -26.354 1.00 93.25 79 GLN A CA 1
ATOM 574 C C . GLN A 1 79 ? 15.969 -7.448 -25.633 1.00 93.25 79 GLN A C 1
ATOM 576 O O . GLN A 1 79 ? 16.164 -7.589 -24.426 1.00 93.25 79 GLN A O 1
ATOM 581 N N . LYS A 1 80 ? 15.292 -8.341 -26.357 1.00 90.50 80 LYS A N 1
ATOM 582 C CA . LYS A 1 80 ? 14.802 -9.607 -25.797 1.00 90.50 80 LYS A CA 1
ATOM 583 C C . LYS A 1 80 ? 15.927 -10.647 -25.759 1.00 90.50 80 LYS A C 1
ATOM 585 O O . LYS A 1 80 ? 16.637 -10.818 -26.745 1.00 90.50 80 LYS A O 1
ATOM 590 N N . LEU A 1 81 ? 16.057 -11.335 -24.631 1.00 90.00 81 LEU A N 1
ATOM 591 C CA . LEU A 1 81 ? 16.935 -12.484 -24.402 1.00 90.00 81 LEU A CA 1
ATOM 592 C C . LEU A 1 81 ? 16.098 -13.767 -24.265 1.00 90.00 81 LEU A C 1
ATOM 594 O O . LEU A 1 81 ? 14.868 -13.717 -24.206 1.00 90.00 81 LEU A O 1
ATOM 598 N N . LYS A 1 82 ? 16.766 -14.925 -24.180 1.00 88.19 82 LYS A N 1
ATOM 599 C CA . LYS A 1 82 ? 16.106 -16.223 -23.947 1.00 88.19 82 LYS A CA 1
ATOM 600 C C . LYS A 1 82 ? 15.349 -16.256 -22.614 1.00 88.19 82 LYS A C 1
ATOM 602 O O . LYS A 1 82 ? 14.260 -16.814 -22.555 1.00 88.19 82 LYS A O 1
ATOM 607 N N . ASP A 1 83 ? 15.925 -15.660 -21.574 1.00 89.19 83 ASP A N 1
ATOM 608 C CA . ASP A 1 83 ? 15.436 -15.668 -20.192 1.00 89.19 83 ASP A CA 1
ATOM 609 C C . ASP A 1 83 ? 15.049 -14.271 -19.679 1.00 89.19 83 ASP A C 1
ATOM 611 O O . ASP A 1 83 ? 14.852 -14.090 -18.483 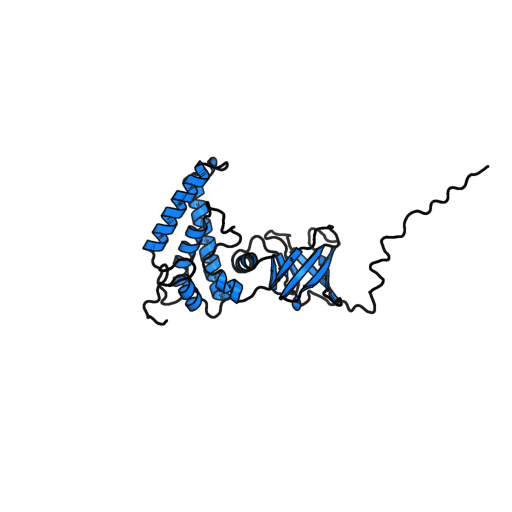1.00 89.19 83 ASP A O 1
ATOM 615 N N . GLY A 1 84 ? 14.918 -13.271 -20.558 1.00 92.38 84 GLY A N 1
ATOM 616 C CA . GLY A 1 84 ? 14.481 -11.936 -20.155 1.00 92.38 84 GLY A CA 1
ATOM 617 C C . GLY A 1 84 ? 14.845 -10.831 -21.134 1.00 92.38 84 GLY A C 1
ATOM 618 O O . GLY A 1 84 ? 14.571 -10.951 -22.327 1.00 92.38 84 GLY A O 1
ATOM 619 N N . TYR A 1 85 ? 15.411 -9.732 -20.636 1.00 93.62 85 TYR A N 1
ATOM 620 C CA . TYR A 1 85 ? 15.628 -8.504 -21.395 1.00 93.62 85 TYR A CA 1
ATOM 621 C C . TYR A 1 85 ? 16.922 -7.787 -21.010 1.00 93.62 85 TYR A C 1
ATOM 623 O O . TYR A 1 85 ? 17.394 -7.874 -19.880 1.00 93.62 85 TYR A O 1
ATOM 631 N N . ILE A 1 86 ? 17.452 -6.995 -21.938 1.00 93.31 86 ILE A N 1
ATOM 632 C CA . ILE A 1 86 ? 18.357 -5.887 -21.627 1.00 93.31 86 ILE A CA 1
ATOM 633 C C . ILE A 1 86 ? 17.590 -4.597 -21.888 1.00 93.31 86 ILE A C 1
ATOM 635 O O . ILE A 1 86 ? 17.130 -4.365 -23.005 1.00 93.31 86 ILE A O 1
ATOM 639 N N . LEU A 1 87 ? 17.444 -3.767 -20.861 1.00 93.00 87 LEU A N 1
ATOM 640 C CA . LEU A 1 87 ? 16.823 -2.451 -20.949 1.00 93.00 87 LEU A CA 1
ATOM 641 C C . LEU A 1 87 ? 17.900 -1.387 -21.130 1.00 93.00 87 LEU A C 1
ATOM 643 O O . LEU A 1 87 ? 18.880 -1.375 -20.384 1.00 93.00 87 LEU A O 1
ATOM 647 N N . ASN A 1 88 ? 17.693 -0.478 -22.079 1.00 92.44 88 ASN A N 1
ATOM 648 C CA . ASN A 1 88 ? 18.479 0.742 -22.210 1.00 92.44 88 ASN A CA 1
ATOM 649 C C . ASN A 1 88 ? 17.718 1.897 -21.554 1.00 92.44 88 ASN A C 1
ATOM 651 O O . ASN A 1 88 ? 16.637 2.288 -22.006 1.00 92.44 88 ASN A O 1
ATOM 655 N N . LEU A 1 89 ? 18.278 2.418 -20.469 1.00 91.31 89 LEU A N 1
ATOM 656 C CA . LEU A 1 89 ? 17.647 3.385 -19.585 1.00 91.31 89 LEU A CA 1
ATOM 657 C C . LEU A 1 89 ? 18.349 4.735 -19.678 1.00 91.31 89 LEU A C 1
ATOM 659 O O . LEU A 1 89 ? 19.570 4.799 -19.778 1.00 91.31 89 LEU A O 1
ATOM 663 N N . ARG A 1 90 ? 17.591 5.830 -19.590 1.00 89.50 90 ARG A N 1
ATOM 664 C CA . ARG A 1 90 ? 18.135 7.193 -19.572 1.00 89.50 90 ARG A CA 1
ATOM 665 C C . ARG A 1 90 ? 17.419 8.043 -18.539 1.00 89.50 90 ARG A C 1
ATOM 667 O O . ARG A 1 90 ? 16.197 8.091 -18.531 1.00 89.50 90 ARG A O 1
ATOM 674 N N . SER A 1 91 ? 18.161 8.765 -17.710 1.00 86.19 91 SER A N 1
ATOM 675 C CA . SER A 1 91 ? 17.582 9.711 -16.750 1.00 86.19 91 SER A CA 1
ATOM 676 C C . SER A 1 91 ? 18.190 11.100 -16.930 1.00 86.19 91 SER A C 1
ATOM 678 O O . SER A 1 91 ? 19.271 11.233 -17.515 1.00 86.19 91 SER A O 1
ATOM 680 N N . PRO A 1 92 ? 17.549 12.163 -16.419 1.00 81.00 92 PRO A N 1
ATOM 681 C CA . PRO A 1 92 ? 18.141 13.494 -16.473 1.00 81.00 92 PRO A CA 1
ATOM 682 C C . PRO A 1 92 ? 19.491 13.579 -15.733 1.00 81.00 92 PRO A C 1
ATOM 684 O O . PRO A 1 92 ? 20.356 14.349 -16.150 1.00 81.00 92 PRO A O 1
ATOM 687 N N . GLY A 1 93 ? 19.681 12.762 -14.684 1.00 77.88 93 GLY A N 1
ATOM 688 C CA . GLY A 1 93 ? 20.931 12.639 -13.922 1.00 77.88 93 GLY A CA 1
ATOM 689 C C . GLY A 1 93 ? 22.003 11.751 -14.572 1.00 77.88 93 GLY A C 1
ATOM 690 O O . GLY A 1 93 ? 23.177 11.887 -14.247 1.00 77.88 93 GLY A O 1
ATOM 691 N N . ASN A 1 94 ? 21.637 10.880 -15.519 1.00 81.94 94 ASN A N 1
ATOM 692 C CA . ASN A 1 94 ? 22.573 10.106 -16.338 1.00 81.94 94 ASN A CA 1
ATOM 693 C C . ASN A 1 94 ? 22.138 10.149 -17.811 1.00 81.94 94 ASN A C 1
ATOM 695 O O . ASN A 1 94 ? 21.484 9.241 -18.334 1.00 81.94 94 ASN A O 1
ATOM 699 N N . ARG A 1 95 ? 22.515 11.240 -18.489 1.00 82.62 95 ARG A N 1
ATOM 700 C CA . ARG A 1 95 ? 22.117 11.508 -19.878 1.00 82.62 95 ARG A CA 1
ATOM 701 C C . ARG A 1 95 ? 22.747 10.562 -20.898 1.00 82.62 95 ARG A C 1
ATOM 703 O O . ARG A 1 95 ? 22.186 10.463 -21.986 1.00 82.62 95 ARG A O 1
ATOM 710 N N . SER A 1 96 ? 23.875 9.922 -20.591 1.00 84.19 96 SER A N 1
ATOM 711 C CA . SER A 1 96 ? 24.478 8.873 -21.431 1.00 84.19 96 SER A CA 1
ATOM 712 C C . SER A 1 96 ? 23.706 7.556 -21.369 1.00 84.19 96 SER A C 1
ATOM 714 O O . SER A 1 96 ? 23.849 6.729 -22.262 1.00 84.19 96 SER A O 1
ATOM 716 N N . GLY A 1 97 ? 22.861 7.394 -20.351 1.00 87.19 97 GLY A N 1
ATOM 717 C CA . GLY A 1 97 ? 22.100 6.182 -20.113 1.00 87.19 97 GLY A CA 1
ATOM 718 C C . GLY A 1 97 ? 22.925 5.057 -19.492 1.00 87.19 97 GLY A C 1
ATOM 719 O O . GLY A 1 97 ? 24.106 5.217 -19.174 1.00 87.19 97 GLY A O 1
ATOM 720 N N . TRP A 1 98 ? 22.268 3.930 -19.249 1.00 90.12 98 TRP A N 1
ATOM 721 C CA . TRP A 1 98 ? 22.876 2.697 -18.762 1.00 90.12 98 TRP A CA 1
ATOM 722 C C . TRP A 1 98 ? 22.048 1.488 -19.187 1.00 90.12 98 TRP A C 1
ATOM 724 O O . TRP A 1 98 ? 20.889 1.617 -19.581 1.00 90.12 98 TRP A O 1
ATOM 734 N N . HIS A 1 99 ? 22.654 0.309 -19.077 1.00 90.62 99 HIS A N 1
ATOM 735 C CA . HIS A 1 99 ? 21.978 -0.948 -19.354 1.00 90.62 99 HIS A CA 1
ATOM 736 C C . HIS A 1 99 ? 21.620 -1.666 -18.058 1.00 90.62 99 HIS A C 1
ATOM 738 O O . HIS A 1 99 ? 22.417 -1.729 -17.119 1.00 90.62 99 HIS A O 1
ATOM 744 N N . THR A 1 100 ? 20.433 -2.250 -18.048 1.00 90.88 100 THR A N 1
ATOM 745 C CA . THR A 1 100 ? 19.943 -3.093 -16.963 1.00 90.88 100 THR A CA 1
ATOM 746 C C . THR A 1 100 ? 19.545 -4.437 -17.548 1.00 90.88 100 THR A C 1
ATOM 748 O O . THR A 1 100 ? 18.737 -4.488 -18.475 1.00 90.88 100 THR A O 1
ATOM 751 N N . LYS A 1 101 ? 20.108 -5.528 -17.022 1.00 92.81 101 LYS A N 1
ATOM 752 C CA . LYS A 1 101 ? 19.653 -6.879 -17.353 1.00 92.81 101 LYS A CA 1
ATOM 753 C C . LYS A 1 101 ? 18.448 -7.206 -16.482 1.00 92.81 101 LYS A C 1
ATOM 755 O O . LYS A 1 101 ? 18.472 -6.958 -15.282 1.00 92.81 101 LYS A O 1
ATOM 760 N N . VAL A 1 102 ? 17.414 -7.756 -17.097 1.00 92.69 102 VAL A N 1
ATOM 761 C CA . VAL A 1 102 ? 16.219 -8.255 -16.426 1.00 92.69 102 VAL A CA 1
ATOM 762 C C . VAL A 1 102 ? 16.080 -9.724 -16.773 1.00 92.69 102 VAL A C 1
ATOM 764 O O . VAL A 1 102 ? 16.040 -10.067 -17.951 1.00 92.69 102 VAL A O 1
ATOM 767 N N . LYS A 1 103 ? 16.004 -10.590 -15.773 1.00 93.06 103 LYS A N 1
ATOM 768 C CA . LYS A 1 103 ? 15.744 -12.018 -15.934 1.00 93.06 103 LYS A CA 1
ATOM 769 C C . LYS A 1 103 ? 14.327 -12.314 -15.460 1.00 93.06 103 LYS A C 1
ATOM 771 O O . LYS A 1 103 ? 13.946 -11.907 -14.368 1.00 93.06 103 LYS A O 1
ATOM 776 N N . LEU A 1 104 ? 13.538 -12.987 -16.286 1.00 90.12 104 LEU A N 1
ATOM 777 C CA . LEU A 1 104 ? 12.196 -13.438 -15.930 1.00 90.12 104 LEU A CA 1
ATOM 778 C C . LEU A 1 104 ? 12.297 -14.689 -15.054 1.00 90.12 104 LEU A C 1
ATOM 780 O O . LEU A 1 104 ? 13.055 -15.605 -15.372 1.00 90.12 104 LEU A O 1
ATOM 784 N N . LEU A 1 105 ? 11.531 -14.715 -13.967 1.00 88.06 105 LEU A N 1
ATOM 785 C CA . LEU A 1 105 ? 11.407 -15.854 -13.060 1.00 88.06 105 LEU A CA 1
ATOM 786 C C . LEU A 1 105 ? 9.989 -16.449 -13.162 1.00 88.06 105 LEU A C 1
ATOM 788 O O . LEU A 1 105 ? 9.061 -15.790 -13.637 1.00 88.06 105 LEU A O 1
ATOM 792 N N . ASP A 1 106 ? 9.812 -17.689 -12.701 1.00 74.88 106 ASP A N 1
ATOM 793 C CA . ASP A 1 106 ? 8.599 -18.489 -12.953 1.00 74.88 106 ASP A CA 1
ATOM 794 C C . ASP A 1 106 ? 7.335 -18.022 -12.190 1.00 74.88 106 ASP A C 1
ATOM 796 O O . ASP A 1 106 ? 6.226 -18.420 -12.536 1.00 74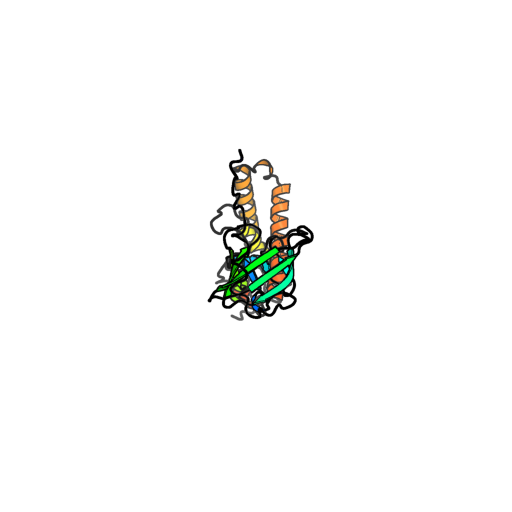.88 106 ASP A O 1
ATOM 800 N N . GLU A 1 107 ? 7.457 -17.120 -11.209 1.00 69.19 107 GLU A N 1
ATOM 801 C CA . GLU A 1 107 ? 6.351 -16.706 -10.318 1.00 69.19 107 GLU A CA 1
ATOM 802 C C . GLU A 1 107 ? 5.865 -15.263 -10.549 1.00 69.19 107 GLU A C 1
ATOM 804 O O . GLU A 1 107 ? 5.366 -14.593 -9.648 1.00 69.19 107 GLU A O 1
ATOM 809 N N . GLY A 1 108 ? 6.043 -14.728 -11.762 1.00 75.06 108 GLY A N 1
ATOM 810 C CA . GLY A 1 108 ? 5.760 -13.309 -12.020 1.00 75.06 108 GLY A CA 1
ATOM 811 C C . GLY A 1 108 ? 6.742 -12.375 -11.307 1.00 75.06 108 GLY A C 1
ATOM 812 O O . GLY A 1 108 ? 6.483 -11.181 -11.182 1.00 75.06 108 GLY A O 1
ATOM 813 N N . ALA A 1 109 ? 7.873 -12.917 -10.865 1.00 84.19 109 ALA A N 1
ATOM 814 C CA . ALA A 1 109 ? 9.008 -12.165 -10.375 1.00 84.19 109 ALA A CA 1
ATOM 815 C C . ALA A 1 109 ? 10.025 -11.936 -11.499 1.00 84.19 109 ALA A C 1
ATOM 817 O O . ALA A 1 109 ? 10.084 -12.676 -12.486 1.00 84.19 109 ALA A O 1
ATOM 818 N N . VAL A 1 110 ? 10.831 -10.895 -11.351 1.00 88.31 110 VAL A N 1
ATOM 819 C CA . VAL A 1 110 ? 11.942 -10.586 -12.242 1.00 88.31 110 VAL A CA 1
ATOM 820 C C . VAL A 1 110 ? 13.169 -10.250 -11.413 1.00 88.31 110 VAL A C 1
ATOM 822 O O . VAL A 1 110 ? 13.071 -9.575 -10.399 1.00 88.31 110 VAL A O 1
ATOM 825 N N . GLU A 1 111 ? 14.334 -10.705 -11.841 1.00 91.00 111 GLU A N 1
ATOM 826 C CA . GLU A 1 111 ? 15.607 -10.305 -11.253 1.00 91.00 111 GLU A CA 1
ATOM 827 C C . GLU A 1 111 ? 16.206 -9.180 -12.096 1.00 91.00 111 GLU A C 1
ATOM 829 O O . GLU A 1 111 ? 16.336 -9.298 -13.315 1.00 91.00 111 GLU A O 1
ATOM 834 N N . ILE A 1 112 ? 16.560 -8.074 -11.455 1.00 89.44 112 ILE A N 1
ATOM 835 C CA . ILE A 1 112 ? 17.171 -6.903 -12.065 1.00 89.44 112 ILE A CA 1
ATOM 836 C C . ILE A 1 112 ? 18.638 -6.859 -11.679 1.00 89.44 112 ILE A C 1
ATOM 838 O O . ILE A 1 112 ? 18.994 -6.926 -10.509 1.00 89.44 112 ILE A O 1
ATOM 842 N N . THR A 1 113 ? 19.505 -6.667 -12.664 1.00 89.19 113 THR A N 1
ATOM 843 C CA . THR A 1 113 ? 20.927 -6.410 -12.443 1.00 89.19 113 THR A CA 1
ATOM 844 C C . THR A 1 113 ? 21.340 -5.155 -13.199 1.00 89.19 113 THR A C 1
ATOM 846 O O . THR A 1 113 ? 21.294 -5.104 -14.433 1.00 89.19 113 THR A O 1
ATOM 849 N N . SER A 1 114 ? 21.766 -4.128 -12.461 1.00 83.00 114 SER A N 1
ATOM 850 C CA . SER A 1 114 ? 22.370 -2.932 -13.051 1.00 83.00 114 SER A CA 1
ATOM 851 C C . SER A 1 114 ? 23.747 -3.279 -13.612 1.00 83.00 114 SER A C 1
ATOM 853 O O . SER A 1 114 ? 24.682 -3.558 -12.862 1.00 83.00 114 SER A O 1
ATOM 855 N N . LEU A 1 115 ? 23.905 -3.222 -14.937 1.00 78.81 115 LEU A N 1
ATOM 856 C CA . LEU A 1 115 ? 25.187 -3.532 -15.581 1.00 78.81 115 LEU A CA 1
ATOM 857 C C . LEU A 1 115 ? 26.217 -2.404 -15.414 1.00 78.81 115 LEU A C 1
ATOM 859 O O . LEU A 1 115 ? 27.390 -2.600 -15.711 1.00 78.81 115 LEU A O 1
ATOM 863 N N . ALA A 1 116 ? 25.787 -1.226 -14.951 1.00 73.69 116 ALA A N 1
ATOM 864 C CA . ALA A 1 116 ? 26.648 -0.060 -14.767 1.00 73.69 116 ALA A CA 1
ATOM 865 C C . ALA A 1 116 ? 27.171 0.114 -13.334 1.00 73.69 116 ALA A C 1
ATOM 867 O O . ALA A 1 116 ? 28.178 0.789 -13.146 1.00 73.69 116 ALA A O 1
ATOM 868 N N . ARG A 1 117 ? 26.479 -0.431 -12.324 1.00 66.50 117 ARG A N 1
ATOM 869 C CA . ARG A 1 117 ? 26.770 -0.140 -10.907 1.00 66.50 117 ARG A CA 1
ATOM 870 C C . ARG A 1 117 ? 27.365 -1.303 -10.116 1.00 66.50 117 ARG A C 1
ATOM 872 O O . ARG A 1 117 ? 27.768 -1.089 -8.984 1.00 66.50 117 ARG A O 1
ATOM 879 N N . HIS A 1 118 ? 27.469 -2.498 -10.705 1.00 68.56 118 HIS A N 1
ATOM 880 C CA . HIS A 1 118 ? 27.865 -3.723 -9.989 1.00 68.56 118 HIS A CA 1
ATOM 881 C C . HIS A 1 118 ? 27.033 -3.985 -8.720 1.00 68.56 118 HIS A C 1
ATOM 883 O O . HIS A 1 118 ? 27.490 -4.674 -7.809 1.00 68.56 118 HIS A O 1
ATOM 889 N N . ASP A 1 119 ? 25.813 -3.445 -8.671 1.00 72.31 119 ASP A N 1
ATOM 890 C CA . ASP A 1 119 ? 24.878 -3.701 -7.585 1.00 72.31 119 ASP A CA 1
ATOM 891 C C . ASP A 1 119 ? 24.502 -5.195 -7.591 1.00 72.31 119 ASP A C 1
ATOM 893 O O . ASP A 1 119 ? 24.407 -5.798 -8.672 1.00 72.31 119 ASP A O 1
ATOM 897 N N . PRO A 1 120 ? 24.296 -5.813 -6.413 1.00 79.62 120 PRO A N 1
ATOM 898 C CA . PRO A 1 120 ? 23.783 -7.174 -6.352 1.00 79.62 120 PRO A CA 1
ATOM 899 C C . PRO A 1 120 ? 22.422 -7.254 -7.064 1.00 79.62 120 PRO A C 1
ATOM 901 O O . PRO A 1 120 ? 21.669 -6.276 -7.041 1.00 79.62 120 PRO A O 1
ATOM 904 N N . PRO A 1 121 ? 22.088 -8.395 -7.693 1.00 86.00 121 PRO A N 1
ATOM 905 C CA . PRO A 1 121 ? 20.786 -8.564 -8.314 1.00 86.00 121 PRO A CA 1
ATOM 906 C C . PRO A 1 121 ? 19.650 -8.345 -7.310 1.00 86.00 121 PRO A C 1
ATOM 908 O O . PRO A 1 121 ? 19.687 -8.856 -6.190 1.00 86.00 121 PRO A O 1
ATOM 911 N N . GLU A 1 122 ? 18.635 -7.600 -7.725 1.00 84.62 122 GLU A N 1
ATOM 912 C CA . GLU A 1 122 ? 17.427 -7.347 -6.946 1.00 84.62 122 GLU A CA 1
ATOM 913 C C . GLU A 1 122 ? 16.268 -8.138 -7.548 1.00 84.62 122 GLU A C 1
ATOM 915 O O . GLU A 1 122 ? 16.057 -8.108 -8.757 1.00 84.62 122 GLU A O 1
ATOM 920 N N . THR A 1 123 ? 15.496 -8.841 -6.722 1.00 86.25 123 THR A N 1
ATOM 921 C CA . THR A 1 123 ? 14.264 -9.494 -7.180 1.00 86.25 123 THR A CA 1
ATOM 922 C C . THR A 1 123 ? 13.082 -8.557 -6.987 1.00 86.25 123 THR A C 1
ATOM 924 O O . THR A 1 123 ? 12.853 -8.073 -5.886 1.00 86.25 123 THR A O 1
ATOM 927 N N . LEU A 1 124 ? 12.321 -8.342 -8.052 1.00 83.81 124 LEU A N 1
ATOM 928 C CA . LEU A 1 124 ? 11.068 -7.602 -8.094 1.00 83.81 124 LEU A CA 1
ATOM 929 C C . LEU A 1 124 ? 9.904 -8.571 -8.311 1.00 83.81 124 LEU A C 1
ATOM 931 O O . LEU A 1 124 ? 10.023 -9.492 -9.115 1.00 83.81 124 LEU A O 1
ATOM 935 N N . ALA A 1 125 ? 8.768 -8.361 -7.655 1.00 81.44 125 ALA A N 1
ATOM 936 C CA . ALA A 1 125 ? 7.557 -9.169 -7.831 1.00 81.44 125 ALA A CA 1
ATOM 937 C C . ALA A 1 125 ? 6.489 -8.416 -8.644 1.00 81.44 125 ALA A C 1
ATOM 939 O O . ALA A 1 125 ? 6.538 -7.197 -8.749 1.00 81.44 125 ALA A O 1
ATOM 940 N N . ARG A 1 126 ? 5.514 -9.113 -9.248 1.00 78.62 126 ARG A N 1
ATOM 941 C CA . ARG A 1 126 ? 4.369 -8.483 -9.943 1.00 78.62 126 ARG A CA 1
ATOM 942 C C . ARG A 1 126 ? 3.160 -8.298 -9.050 1.00 78.62 126 ARG A C 1
ATOM 944 O O . ARG A 1 126 ? 2.846 -9.174 -8.249 1.00 78.62 126 ARG A O 1
ATOM 951 N N . CYS A 1 127 ? 2.512 -7.133 -9.147 1.00 74.88 127 CYS A N 1
ATOM 952 C CA . CYS A 1 127 ? 1.456 -6.771 -8.200 1.00 74.88 127 CYS A CA 1
ATOM 953 C C . CYS A 1 127 ? 0.232 -7.611 -8.518 1.00 74.88 127 CYS A C 1
ATOM 955 O O . CYS A 1 127 ? -0.270 -7.576 -9.646 1.00 74.88 127 CYS A O 1
ATOM 957 N N . THR A 1 128 ? -0.251 -8.381 -7.545 1.00 77.31 128 THR A N 1
ATOM 958 C CA . THR A 1 128 ? -1.498 -9.119 -7.711 1.00 77.31 128 THR A CA 1
ATOM 959 C C . THR A 1 128 ? -2.653 -8.356 -7.073 1.00 77.31 128 THR A C 1
ATOM 961 O O . THR A 1 128 ? -2.496 -7.631 -6.091 1.00 77.31 128 THR A O 1
ATOM 964 N N . LYS A 1 129 ? -3.868 -8.570 -7.590 1.00 78.44 129 LYS A N 1
ATOM 965 C CA . LYS A 1 129 ? -5.086 -8.079 -6.925 1.00 78.44 129 LYS A CA 1
ATOM 966 C C . LYS A 1 129 ? -5.213 -8.625 -5.500 1.00 78.44 129 LYS A C 1
ATOM 968 O O . LYS A 1 129 ? -5.748 -7.940 -4.637 1.00 78.44 129 LYS A O 1
ATOM 973 N N . SER A 1 130 ? -4.716 -9.840 -5.261 1.00 81.00 130 SER A N 1
ATOM 974 C CA . SER A 1 130 ? -4.696 -10.448 -3.931 1.00 81.00 130 SER A CA 1
ATOM 975 C C . SER A 1 130 ? -3.795 -9.669 -2.975 1.00 81.00 130 SER A C 1
ATOM 977 O O . SER A 1 130 ? -4.184 -9.462 -1.832 1.00 81.00 130 SER A O 1
ATOM 979 N N . ASP A 1 131 ? -2.638 -9.185 -3.433 1.00 77.50 131 ASP A N 1
ATOM 980 C CA . ASP A 1 131 ? -1.729 -8.381 -2.605 1.00 77.50 131 ASP A CA 1
ATOM 981 C C . ASP A 1 131 ? -2.353 -7.034 -2.241 1.00 77.50 131 ASP A C 1
ATOM 983 O O . ASP A 1 131 ? -2.278 -6.617 -1.082 1.00 77.50 131 ASP A O 1
ATOM 987 N N . ALA A 1 132 ? -3.029 -6.393 -3.202 1.00 77.56 132 ALA A N 1
ATOM 988 C CA . ALA A 1 132 ? -3.794 -5.174 -2.960 1.00 77.56 132 ALA A CA 1
ATOM 989 C C . ALA A 1 132 ? -4.883 -5.416 -1.900 1.00 77.56 132 ALA A C 1
ATOM 991 O O . ALA A 1 132 ? -4.908 -4.736 -0.875 1.00 77.56 132 ALA A O 1
ATOM 992 N N . ILE A 1 133 ? -5.716 -6.450 -2.061 1.00 83.19 133 ILE A N 1
ATOM 993 C CA . ILE A 1 133 ? -6.749 -6.806 -1.073 1.00 83.19 133 ILE A CA 1
ATOM 994 C C . ILE A 1 133 ? -6.127 -7.109 0.293 1.00 83.19 133 ILE A C 1
ATOM 996 O O . ILE A 1 133 ? -6.593 -6.579 1.302 1.00 83.19 133 ILE A O 1
ATOM 1000 N N . ALA A 1 134 ? -5.052 -7.906 0.338 1.00 81.38 134 ALA A N 1
ATOM 1001 C CA . ALA A 1 134 ? -4.353 -8.294 1.562 1.00 81.38 134 ALA A CA 1
ATOM 1002 C C . ALA A 1 134 ? -3.837 -7.084 2.351 1.00 81.38 134 ALA A C 1
ATOM 1004 O O . ALA A 1 134 ? -3.809 -7.120 3.584 1.00 81.38 134 ALA A O 1
ATOM 1005 N N . GLY A 1 135 ? -3.513 -5.995 1.661 1.00 79.00 135 GLY A N 1
ATOM 1006 C CA . GLY A 1 135 ? -3.020 -4.787 2.291 1.00 79.00 135 GLY A CA 1
ATOM 1007 C C . GLY A 1 135 ? -4.082 -3.842 2.848 1.00 79.00 135 GLY A C 1
ATOM 1008 O O . GLY A 1 135 ? -3.685 -2.897 3.522 1.00 79.00 135 GLY A O 1
ATOM 1009 N N . ILE A 1 136 ? -5.372 -3.992 2.529 1.00 86.69 136 ILE A N 1
ATOM 1010 C CA . ILE A 1 136 ? -6.401 -3.012 2.930 1.00 86.69 136 ILE A CA 1
ATOM 1011 C C . ILE A 1 136 ? -6.283 -2.719 4.432 1.00 86.69 136 ILE A C 1
ATOM 1013 O O . ILE A 1 136 ? -6.217 -3.641 5.246 1.00 86.69 136 ILE A O 1
ATOM 1017 N N . GLY A 1 137 ? -6.234 -1.434 4.794 1.00 84.19 137 GLY A N 1
ATOM 1018 C CA . GLY A 1 137 ? -6.146 -1.012 6.191 1.00 84.19 137 GLY A CA 1
ATOM 1019 C C . GLY A 1 137 ? -4.769 -1.120 6.848 1.00 84.19 137 GLY A C 1
ATOM 1020 O O . GLY A 1 137 ? -4.650 -0.806 8.032 1.00 84.19 137 GLY A O 1
ATOM 1021 N N . LEU A 1 138 ? -3.736 -1.550 6.120 1.00 83.81 138 LEU A N 1
ATOM 1022 C CA . LEU A 1 138 ? -2.368 -1.664 6.621 1.00 83.81 138 LEU A CA 1
ATOM 1023 C C . LEU A 1 138 ? -1.500 -0.519 6.107 1.00 83.81 138 LEU A C 1
ATOM 1025 O O . LEU A 1 138 ? -1.545 -0.168 4.924 1.00 83.81 138 LEU A O 1
ATOM 1029 N N . ARG A 1 139 ? -0.683 0.033 7.008 1.00 75.88 139 ARG A N 1
ATOM 1030 C CA . ARG A 1 139 ? 0.319 1.034 6.654 1.00 75.88 139 ARG A CA 1
ATOM 1031 C C . ARG A 1 139 ? 1.397 0.384 5.775 1.00 75.88 139 ARG A C 1
ATOM 1033 O O . ARG A 1 139 ? 1.931 -0.657 6.168 1.00 75.88 139 ARG A O 1
ATOM 1040 N N . PRO A 1 140 ? 1.731 0.955 4.608 1.00 65.00 140 PRO A N 1
ATOM 1041 C CA . PRO A 1 140 ? 2.767 0.383 3.761 1.00 65.00 140 PRO A CA 1
ATOM 1042 C C . PRO A 1 140 ? 4.182 0.561 4.323 1.00 65.00 140 PRO A C 1
ATOM 1044 O O . PRO A 1 140 ? 4.450 1.529 5.031 1.00 65.00 140 PRO A O 1
ATOM 1047 N N . ASN A 1 141 ? 5.096 -0.346 3.956 1.00 59.72 141 ASN A N 1
ATOM 1048 C CA . ASN A 1 141 ? 6.529 -0.302 4.299 1.00 59.72 141 ASN A CA 1
ATOM 1049 C C . ASN A 1 141 ? 6.862 -0.244 5.801 1.00 59.72 141 ASN A C 1
ATOM 1051 O O . ASN A 1 141 ? 7.982 0.114 6.166 1.00 59.72 141 ASN A O 1
ATOM 1055 N N . GLU A 1 142 ? 5.926 -0.607 6.677 1.00 62.03 142 GLU A N 1
ATOM 1056 C CA . GLU A 1 142 ? 6.192 -0.683 8.109 1.00 62.03 142 GLU A CA 1
ATOM 1057 C C . GLU A 1 142 ? 6.496 -2.128 8.512 1.00 62.03 142 GLU A C 1
ATOM 1059 O O . GLU A 1 142 ? 5.721 -3.044 8.225 1.00 62.03 142 GLU A O 1
ATOM 1064 N N . ASP A 1 143 ? 7.644 -2.334 9.163 1.00 52.41 143 ASP A N 1
ATOM 1065 C CA . ASP A 1 143 ? 8.020 -3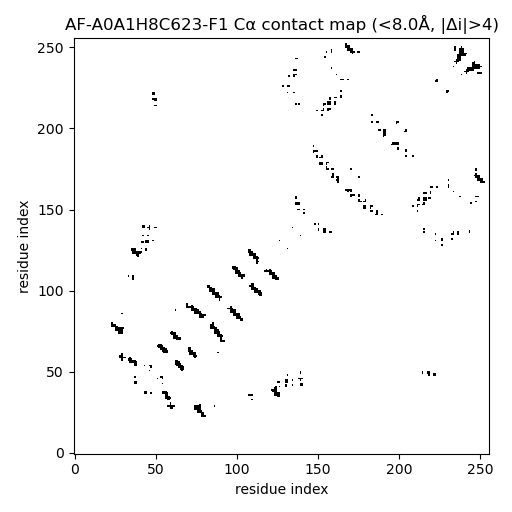.636 9.707 1.00 52.41 143 ASP A CA 1
ATOM 1066 C C . ASP A 1 143 ? 6.952 -4.076 10.725 1.00 52.41 143 ASP A C 1
ATOM 1068 O O . ASP A 1 143 ? 6.741 -3.385 11.729 1.00 52.41 143 ASP A O 1
ATOM 1072 N N . PRO A 1 144 ? 6.264 -5.213 10.508 1.00 48.97 144 PRO A N 1
ATOM 1073 C CA . PRO A 1 144 ? 5.225 -5.681 11.418 1.00 48.97 144 PRO A CA 1
ATOM 1074 C C . PRO A 1 144 ? 5.747 -6.000 12.826 1.00 48.97 144 PRO A C 1
ATOM 1076 O O . PRO A 1 144 ? 4.930 -6.147 13.734 1.00 48.97 144 PRO A O 1
ATOM 1079 N N . THR A 1 145 ? 7.067 -6.098 13.010 1.00 41.59 145 THR A N 1
ATOM 1080 C CA . THR A 1 145 ? 7.734 -6.342 14.294 1.00 41.59 145 THR A CA 1
ATOM 1081 C C . THR A 1 145 ? 8.146 -5.065 15.037 1.00 41.59 145 THR A C 1
ATOM 1083 O O . THR A 1 145 ? 8.574 -5.129 16.193 1.00 41.59 145 THR A O 1
ATOM 1086 N N . ALA A 1 146 ? 7.994 -3.887 14.423 1.00 51.25 146 ALA A N 1
ATOM 1087 C CA . ALA A 1 146 ? 8.309 -2.618 15.063 1.00 51.25 146 ALA A CA 1
ATOM 1088 C C . ALA A 1 146 ? 7.239 -2.258 16.111 1.00 51.25 146 ALA A C 1
ATOM 1090 O O . ALA A 1 146 ? 6.214 -1.657 15.804 1.00 51.25 146 ALA A O 1
ATOM 1091 N N . ASN A 1 147 ? 7.505 -2.569 17.384 1.00 51.06 147 ASN A N 1
ATOM 1092 C CA . ASN A 1 147 ? 6.604 -2.324 18.527 1.00 51.06 147 ASN A CA 1
ATOM 1093 C C . ASN A 1 147 ? 6.271 -0.842 18.812 1.00 51.06 147 ASN A C 1
ATOM 1095 O O . ASN A 1 147 ? 5.534 -0.548 19.749 1.00 51.06 147 ASN A O 1
ATOM 1099 N N . ASN A 1 148 ? 6.804 0.089 18.023 1.00 59.94 148 ASN A N 1
ATOM 1100 C CA . ASN A 1 148 ? 6.641 1.532 18.194 1.00 59.94 148 ASN A CA 1
ATOM 1101 C C . ASN A 1 148 ? 5.924 2.167 16.995 1.00 59.94 148 ASN A C 1
ATOM 1103 O O . ASN A 1 148 ? 6.133 3.327 16.695 1.00 59.94 148 ASN A O 1
ATOM 1107 N N . SER A 1 149 ? 5.149 1.396 16.245 1.00 69.25 149 SER A N 1
ATOM 1108 C C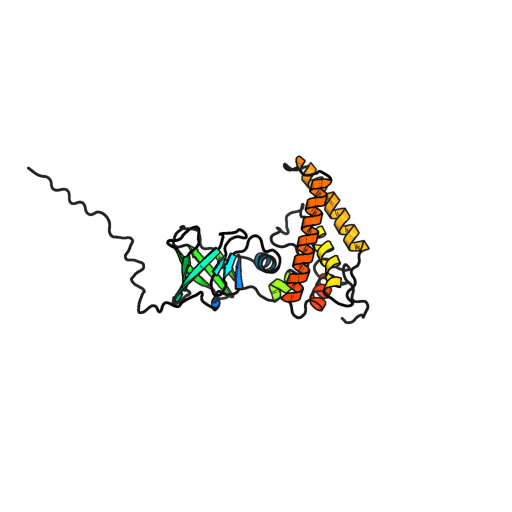A . SER A 1 149 ? 4.590 1.817 14.962 1.00 69.25 149 SER A CA 1
ATOM 1109 C C . SER A 1 149 ? 3.310 2.661 15.119 1.00 69.25 149 SER A C 1
ATOM 1111 O O . SER A 1 149 ? 2.489 2.424 16.009 1.00 69.25 149 SER A O 1
ATOM 1113 N N . LEU A 1 150 ? 3.105 3.624 14.210 1.00 84.44 150 LEU A N 1
ATOM 1114 C CA . LEU A 1 150 ? 1.840 4.366 14.072 1.00 84.44 150 LEU A CA 1
ATOM 1115 C C . LEU A 1 150 ? 0.785 3.578 13.268 1.00 84.44 150 LEU A C 1
ATOM 1117 O O . LEU A 1 150 ? -0.303 4.092 13.010 1.00 84.44 150 LEU A O 1
ATOM 1121 N N . ARG A 1 151 ? 1.041 2.304 12.931 1.00 83.56 151 ARG A N 1
ATOM 1122 C CA . ARG A 1 151 ? 0.115 1.430 12.186 1.00 83.56 151 ARG A CA 1
ATOM 1123 C C . ARG A 1 151 ? -1.290 1.430 12.765 1.00 83.56 151 ARG A C 1
ATOM 1125 O O . ARG A 1 151 ? -2.210 1.612 11.980 1.00 83.56 151 ARG A O 1
ATOM 1132 N N . PRO A 1 152 ? -1.512 1.256 14.086 1.00 88.38 152 PRO A N 1
ATOM 1133 C CA . PRO A 1 152 ? -2.875 1.223 14.610 1.00 88.38 152 PRO A CA 1
ATOM 1134 C C . PRO A 1 152 ? -3.614 2.547 14.378 1.00 88.38 152 PRO A C 1
ATOM 1136 O O . PRO A 1 152 ? -4.812 2.543 14.103 1.00 88.38 152 PRO A O 1
ATOM 1139 N N . V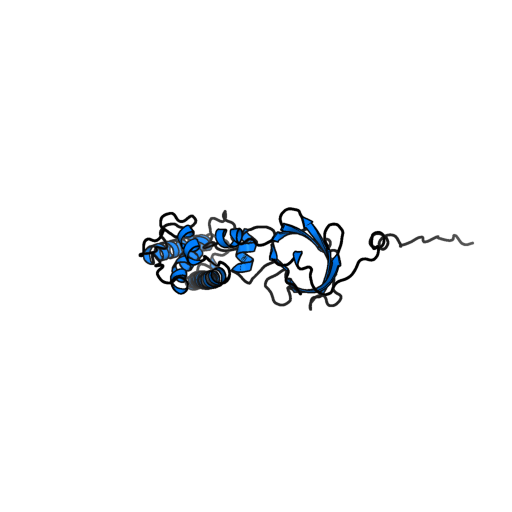AL A 1 153 ? -2.892 3.673 14.430 1.00 91.75 153 VAL A N 1
ATOM 1140 C CA . VAL A 1 153 ? -3.432 5.007 14.139 1.00 91.75 153 VAL A CA 1
ATOM 1141 C C . VAL A 1 153 ? -3.820 5.113 12.666 1.00 91.75 153 VAL A C 1
ATOM 1143 O O . VAL A 1 153 ? -4.954 5.487 12.369 1.00 91.75 153 VAL A O 1
ATOM 1146 N N . PHE A 1 154 ? -2.921 4.732 11.753 1.00 91.62 154 PHE A N 1
ATOM 1147 C CA . PHE A 1 154 ? -3.210 4.670 10.318 1.00 91.62 154 PHE A CA 1
ATOM 1148 C C . PHE A 1 154 ? -4.443 3.806 10.034 1.00 91.62 154 PHE A C 1
ATOM 1150 O O . PHE A 1 154 ? -5.384 4.246 9.380 1.00 91.62 154 PHE A O 1
ATOM 1157 N N . THR A 1 155 ? -4.468 2.584 10.571 1.00 91.81 155 THR A N 1
ATOM 1158 C CA . THR A 1 155 ? -5.550 1.608 10.405 1.00 91.81 155 THR A CA 1
ATOM 1159 C C . THR A 1 155 ? -6.898 2.161 10.884 1.00 91.81 155 THR A C 1
ATOM 1161 O O . THR A 1 155 ? -7.914 1.980 10.211 1.00 91.81 155 THR A O 1
ATOM 1164 N N . ALA A 1 156 ? -6.923 2.880 12.009 1.00 95.38 156 ALA A N 1
ATOM 1165 C CA . ALA A 1 156 ? -8.132 3.525 12.511 1.00 95.38 156 ALA A CA 1
ATOM 1166 C C . ALA A 1 156 ? -8.588 4.697 11.623 1.00 95.38 156 ALA A C 1
ATOM 1168 O O . ALA A 1 156 ? -9.770 4.773 11.282 1.00 95.38 156 ALA A O 1
ATOM 1169 N N . TYR A 1 157 ? -7.676 5.576 11.190 1.00 96.56 157 TYR A N 1
ATOM 1170 C CA . TYR A 1 157 ? -8.018 6.646 10.243 1.00 96.56 157 TYR A CA 1
ATOM 1171 C C . TYR A 1 157 ? -8.497 6.104 8.896 1.00 96.56 157 TYR A C 1
ATOM 1173 O O . TYR A 1 157 ? -9.420 6.663 8.307 1.00 96.56 157 TYR A O 1
ATOM 1181 N N . TYR A 1 158 ? -7.930 4.986 8.441 1.00 95.38 158 TYR A N 1
ATOM 1182 C CA . TYR A 1 158 ? -8.363 4.309 7.227 1.00 95.38 158 TYR A CA 1
ATOM 1183 C C . TYR A 1 158 ? -9.833 3.908 7.350 1.00 95.38 158 TYR A C 1
ATOM 1185 O O . TYR A 1 158 ? -10.645 4.291 6.511 1.00 95.38 158 TYR A O 1
ATOM 1193 N N . ALA A 1 159 ? -10.206 3.215 8.431 1.00 96.62 159 ALA A N 1
ATOM 1194 C CA . ALA A 1 159 ? -11.596 2.837 8.675 1.00 96.62 159 ALA A CA 1
ATOM 1195 C C . ALA A 1 159 ? -12.533 4.060 8.744 1.00 96.62 159 ALA A C 1
ATOM 1197 O O . ALA A 1 159 ? -13.613 4.034 8.158 1.00 96.62 159 ALA A O 1
ATOM 1198 N N . LEU A 1 160 ? -12.109 5.161 9.378 1.00 97.69 160 LEU A N 1
ATOM 1199 C CA . LEU A 1 160 ? -12.889 6.407 9.427 1.00 97.69 160 LEU A CA 1
ATOM 1200 C C . LEU A 1 160 ? -13.117 7.044 8.045 1.00 97.69 160 LEU A 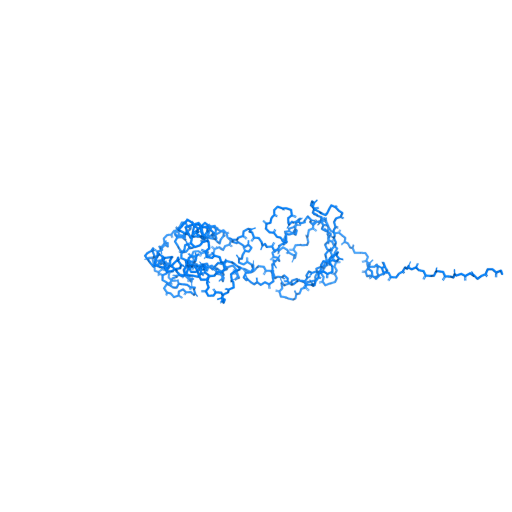C 1
ATOM 1202 O O . LEU A 1 160 ? -14.133 7.706 7.843 1.00 97.69 160 LEU A O 1
ATOM 1206 N N . ALA A 1 161 ? -12.202 6.850 7.094 1.00 96.94 161 ALA A N 1
ATOM 1207 C CA . ALA A 1 161 ? -12.308 7.407 5.746 1.00 96.94 161 ALA A CA 1
ATOM 1208 C C . ALA A 1 161 ? -13.169 6.553 4.791 1.00 96.94 161 ALA A C 1
ATOM 1210 O O . ALA A 1 161 ? -13.710 7.077 3.811 1.00 96.94 161 ALA A O 1
ATOM 1211 N N . VAL A 1 162 ? -13.350 5.256 5.070 1.00 97.12 162 VAL A N 1
ATOM 1212 C CA . VAL A 1 162 ? -14.094 4.310 4.211 1.00 97.12 162 VAL A CA 1
ATOM 1213 C C . VAL A 1 162 ? -15.534 4.738 3.890 1.00 97.12 162 VAL A C 1
ATOM 1215 O O . VAL A 1 162 ? -15.909 4.642 2.715 1.00 97.12 162 VAL A O 1
ATOM 1218 N N . PRO A 1 163 ? -16.349 5.254 4.835 1.00 96.38 163 PRO A N 1
ATOM 1219 C CA . PRO A 1 163 ? -17.705 5.721 4.527 1.00 96.38 163 PRO A CA 1
ATOM 1220 C C . PRO A 1 163 ? -17.767 6.775 3.408 1.00 96.38 163 PRO A C 1
ATOM 1222 O O . PRO A 1 163 ? -18.763 6.858 2.694 1.00 96.38 163 PRO A O 1
ATOM 1225 N N . GLY A 1 164 ? -16.687 7.537 3.185 1.00 95.44 164 GLY A N 1
ATOM 1226 C CA . GLY A 1 164 ? -16.587 8.499 2.082 1.00 95.44 164 GLY A CA 1
ATOM 1227 C C . GLY A 1 164 ? -16.488 7.867 0.685 1.00 95.44 164 GLY A C 1
ATOM 1228 O O . GLY A 1 164 ? -16.648 8.569 -0.315 1.00 95.44 164 GLY A O 1
ATOM 1229 N N . LYS A 1 165 ? -16.218 6.558 0.592 1.00 95.44 165 LYS A N 1
A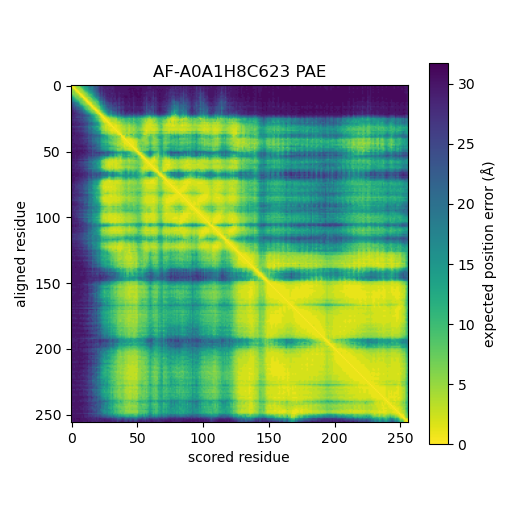TOM 1230 C CA . LYS A 1 165 ? -16.159 5.785 -0.664 1.00 95.44 165 LYS A CA 1
ATOM 1231 C C . LYS A 1 165 ? -17.189 4.663 -0.742 1.00 95.44 165 LYS A C 1
ATOM 1233 O O . LYS A 1 165 ? -17.581 4.292 -1.844 1.00 95.44 165 LYS A O 1
ATOM 1238 N N . CYS A 1 166 ? -17.653 4.156 0.396 1.00 94.88 166 CYS A N 1
ATOM 1239 C CA . CYS A 1 166 ? -18.557 3.015 0.468 1.00 94.88 166 CYS A CA 1
ATOM 1240 C C . CYS A 1 166 ? -19.915 3.406 1.046 1.00 94.88 166 CYS A C 1
ATOM 1242 O O . CYS A 1 166 ? -20.120 3.417 2.258 1.00 94.88 166 CYS A O 1
ATOM 1244 N N . ALA A 1 167 ? -20.867 3.697 0.157 1.00 89.44 167 ALA A N 1
ATOM 1245 C CA . ALA A 1 167 ? -22.215 4.088 0.548 1.00 89.44 167 ALA A CA 1
ATOM 1246 C C . ALA A 1 167 ? -22.913 2.991 1.377 1.00 89.44 167 ALA A C 1
ATOM 1248 O O . ALA A 1 167 ? -23.091 1.850 0.930 1.00 89.44 167 ALA A O 1
ATOM 1249 N N . GLY A 1 168 ? -23.354 3.368 2.578 1.00 88.88 168 GLY A N 1
ATOM 1250 C CA . GLY A 1 168 ? -24.028 2.477 3.522 1.00 88.88 168 GLY A CA 1
ATOM 1251 C C . GLY A 1 168 ? -23.092 1.647 4.400 1.00 88.88 168 GLY A C 1
ATOM 1252 O O . GLY A 1 168 ? -23.592 0.835 5.163 1.00 88.88 168 GLY A O 1
ATOM 1253 N N . VAL A 1 169 ? -21.773 1.842 4.325 1.00 94.31 169 VAL A N 1
ATOM 1254 C CA . VAL A 1 169 ? -20.844 1.355 5.352 1.00 94.31 169 VAL A CA 1
ATOM 1255 C C . VAL A 1 169 ? -20.691 2.438 6.413 1.00 94.31 169 VAL A C 1
ATOM 1257 O O . VAL A 1 169 ? -20.466 3.604 6.091 1.00 94.31 169 VAL A O 1
ATOM 1260 N N . GLU A 1 170 ? -20.802 2.054 7.679 1.00 95.81 170 GLU A N 1
ATOM 1261 C CA . GLU A 1 170 ? -20.621 2.951 8.817 1.00 95.81 170 GLU A CA 1
ATOM 1262 C C . GLU A 1 170 ? -19.338 2.594 9.566 1.00 95.81 170 GLU A C 1
ATOM 1264 O O . GLU A 1 170 ? -19.066 1.421 9.830 1.00 95.81 170 GLU A O 1
ATOM 1269 N N . ALA A 1 171 ? -18.569 3.614 9.943 1.00 96.12 171 ALA A N 1
ATOM 1270 C CA . ALA A 1 171 ? -17.427 3.445 10.828 1.00 96.12 171 ALA A CA 1
ATOM 1271 C C . ALA A 1 171 ? -17.869 3.479 12.295 1.00 96.12 171 ALA A C 1
ATOM 1273 O O . ALA A 1 171 ? -18.721 4.277 12.692 1.00 96.12 171 ALA A O 1
ATOM 1274 N N . ASN A 1 172 ? -17.254 2.639 13.124 1.00 96.69 172 ASN A N 1
ATOM 1275 C CA . ASN A 1 172 ? -17.354 2.741 14.571 1.00 96.69 172 ASN A CA 1
ATOM 1276 C C . ASN A 1 172 ? -16.406 3.842 15.064 1.00 96.69 172 ASN A C 1
ATOM 1278 O O . ASN A 1 172 ? -15.269 3.578 15.465 1.00 96.69 172 ASN A O 1
ATOM 1282 N N . THR A 1 173 ? -16.877 5.089 15.001 1.00 96.56 173 THR A N 1
ATOM 1283 C CA . THR A 1 173 ? -16.065 6.273 15.310 1.00 96.56 173 THR A CA 1
ATOM 1284 C C . THR A 1 173 ? -15.439 6.203 16.698 1.00 96.56 173 THR A C 1
ATOM 1286 O O . THR A 1 173 ? -14.247 6.448 16.840 1.00 96.56 173 THR A O 1
ATOM 1289 N N . GLN A 1 174 ? -16.198 5.780 17.710 1.00 97.00 174 GLN A N 1
ATOM 1290 C CA . GLN A 1 174 ? -15.706 5.699 19.085 1.00 97.00 174 GLN A CA 1
ATOM 1291 C C . GLN A 1 174 ? -14.561 4.685 19.240 1.00 97.00 174 GLN A C 1
ATOM 1293 O O . GLN A 1 174 ? -13.567 4.960 19.920 1.00 97.00 174 GLN A O 1
ATOM 1298 N N . ALA A 1 175 ? -14.673 3.512 18.607 1.00 95.69 175 ALA A N 1
ATOM 1299 C CA . ALA A 1 175 ? -13.613 2.506 18.642 1.00 95.69 175 ALA A CA 1
ATOM 1300 C C . ALA A 1 175 ? -12.348 3.001 17.921 1.00 95.69 175 ALA A C 1
ATOM 1302 O O . ALA A 1 175 ? -11.245 2.873 18.457 1.00 95.69 175 ALA A O 1
ATOM 1303 N N . ALA A 1 176 ? -12.506 3.626 16.751 1.00 96.25 176 ALA A N 1
ATOM 1304 C CA . ALA A 1 176 ? -11.392 4.214 16.014 1.00 96.25 176 ALA A CA 1
ATOM 1305 C C . ALA A 1 176 ? -10.699 5.334 16.812 1.00 96.25 176 ALA A C 1
ATOM 1307 O O . ALA A 1 176 ? -9.476 5.328 16.937 1.00 96.25 176 ALA A O 1
ATOM 1308 N N . GLU A 1 177 ? -11.455 6.250 17.423 1.00 96.25 177 GLU A N 1
ATOM 1309 C CA . GLU A 1 177 ? -10.912 7.323 18.269 1.00 96.25 177 GLU A CA 1
ATOM 1310 C C . GLU A 1 177 ? -10.159 6.780 19.488 1.00 96.25 177 GLU A C 1
ATOM 1312 O O . GLU A 1 177 ? -9.111 7.313 19.858 1.00 96.25 177 GLU A O 1
ATOM 1317 N N . THR A 1 178 ? -10.640 5.683 20.078 1.00 95.56 178 THR A N 1
ATOM 1318 C CA . THR A 1 178 ? -9.952 5.009 21.187 1.00 95.56 178 THR A CA 1
ATOM 1319 C C . THR A 1 178 ? -8.591 4.464 20.745 1.00 95.56 178 THR A C 1
ATOM 1321 O O . THR A 1 178 ? -7.592 4.670 21.437 1.00 95.56 178 THR A O 1
ATOM 1324 N N . ILE A 1 179 ? -8.522 3.823 19.574 1.00 94.12 179 ILE A N 1
ATOM 1325 C CA . ILE A 1 179 ? -7.264 3.317 19.003 1.00 94.12 179 ILE A CA 1
ATOM 1326 C C . ILE A 1 179 ? -6.309 4.470 18.677 1.00 94.12 179 ILE A C 1
ATOM 1328 O O . ILE A 1 179 ? -5.127 4.393 19.009 1.00 94.12 179 ILE A O 1
ATOM 1332 N N . ILE A 1 180 ? -6.811 5.559 18.088 1.00 95.00 180 ILE A N 1
ATOM 1333 C CA . ILE A 1 180 ? -6.008 6.750 17.779 1.00 95.00 180 ILE A CA 1
ATOM 1334 C C . ILE A 1 180 ? -5.434 7.357 19.064 1.00 95.00 180 ILE A C 1
ATOM 1336 O O . ILE A 1 180 ? -4.246 7.674 19.124 1.00 95.00 180 ILE A O 1
ATOM 1340 N N . ALA A 1 181 ? -6.244 7.491 20.117 1.00 93.75 181 ALA A N 1
ATOM 1341 C CA . ALA A 1 181 ? -5.800 8.035 21.396 1.00 93.75 181 ALA A CA 1
ATOM 1342 C C . ALA A 1 181 ? -4.745 7.140 22.073 1.00 93.75 181 ALA A C 1
ATOM 1344 O O . ALA A 1 181 ? -3.745 7.653 22.590 1.00 93.75 181 ALA A O 1
ATOM 1345 N N . ALA A 1 182 ? -4.936 5.818 22.040 1.00 91.38 182 ALA A N 1
ATOM 1346 C CA . ALA A 1 182 ? -3.967 4.853 22.553 1.00 91.38 182 ALA A CA 1
ATOM 1347 C C . ALA A 1 182 ? -2.648 4.919 21.766 1.00 91.38 182 ALA A C 1
ATOM 1349 O O . ALA A 1 182 ? -1.590 5.109 22.363 1.00 91.38 182 ALA A O 1
ATOM 1350 N N . GLY A 1 183 ? -2.719 4.881 20.432 1.00 89.69 183 GLY A N 1
ATOM 1351 C CA . GLY A 1 183 ? -1.558 4.979 19.548 1.00 89.69 183 GLY A CA 1
ATOM 1352 C C . GLY A 1 183 ? -0.784 6.286 19.723 1.00 89.69 183 GLY A C 1
ATOM 1353 O O . GLY A 1 183 ? 0.436 6.256 19.864 1.00 89.69 183 GLY A O 1
ATOM 1354 N N . ARG A 1 184 ? -1.481 7.426 19.843 1.00 91.19 184 ARG A N 1
ATOM 1355 C CA . ARG A 1 184 ? -0.869 8.720 20.196 1.00 91.19 184 ARG A CA 1
ATOM 1356 C C . ARG A 1 184 ? -0.065 8.629 21.491 1.00 91.19 184 ARG A C 1
ATOM 1358 O O . ARG A 1 184 ? 1.048 9.147 21.566 1.00 91.19 184 ARG A O 1
ATOM 1365 N N . SER A 1 185 ? -0.642 8.008 22.515 1.00 89.56 185 SER A N 1
ATOM 1366 C CA . SER A 1 185 ? -0.035 7.918 23.846 1.00 89.56 185 SER A CA 1
ATOM 1367 C C . SER A 1 185 ? 1.221 7.045 23.812 1.00 89.56 185 SER A C 1
ATOM 1369 O O . SER A 1 185 ? 2.276 7.479 24.273 1.00 89.56 185 SER A O 1
ATOM 1371 N N . SER A 1 186 ? 1.140 5.872 23.176 1.00 87.69 186 SER A N 1
ATOM 1372 C CA . SER A 1 186 ? 2.275 4.962 22.994 1.00 87.69 186 SER A CA 1
ATOM 1373 C C . SER A 1 186 ? 3.390 5.573 22.142 1.00 87.69 186 SER A C 1
ATOM 1375 O O . SER A 1 186 ? 4.558 5.484 22.516 1.00 87.69 186 SER A O 1
ATOM 1377 N N . TRP A 1 187 ? 3.052 6.252 21.041 1.00 88.00 187 TRP A N 1
ATOM 1378 C CA . TRP A 1 187 ? 4.034 6.929 20.187 1.00 88.00 187 TRP A CA 1
ATOM 1379 C C . TRP A 1 187 ? 4.749 8.067 20.922 1.00 88.00 187 TRP A C 1
ATOM 1381 O O . TRP A 1 187 ? 5.973 8.177 20.874 1.00 88.00 187 TRP A O 1
ATOM 1391 N N . THR A 1 188 ? 3.998 8.862 21.691 1.00 88.38 188 THR A N 1
ATOM 1392 C CA . THR A 1 188 ? 4.569 9.917 22.539 1.00 88.38 188 THR A CA 1
ATOM 1393 C C . THR A 1 188 ? 5.555 9.333 23.548 1.00 88.38 188 THR A C 1
ATOM 1395 O O . THR A 1 188 ? 6.659 9.851 23.709 1.00 88.38 188 THR A O 1
ATOM 1398 N N . GLU A 1 189 ? 5.183 8.248 24.230 1.00 87.12 189 GLU A N 1
ATOM 1399 C CA . GLU A 1 189 ? 6.057 7.586 25.198 1.00 87.12 189 GLU A CA 1
ATOM 1400 C C . GLU A 1 189 ? 7.321 7.022 24.540 1.00 87.12 189 GLU A C 1
ATOM 1402 O O . GLU A 1 189 ? 8.419 7.197 25.075 1.00 87.12 189 GLU A O 1
ATOM 1407 N N . PHE A 1 190 ? 7.181 6.397 23.369 1.00 85.50 190 PHE A N 1
ATOM 1408 C CA . PHE A 1 190 ? 8.310 5.897 22.596 1.00 85.50 190 PHE A CA 1
ATOM 1409 C C . PHE A 1 190 ? 9.290 7.016 22.236 1.00 85.50 190 PHE A C 1
ATOM 1411 O O . PHE A 1 190 ? 10.479 6.904 22.545 1.00 85.50 190 PHE A O 1
ATOM 1418 N N . LEU A 1 191 ? 8.804 8.115 21.649 1.00 86.00 191 LEU A N 1
ATOM 1419 C CA . LEU A 1 191 ? 9.663 9.231 21.258 1.00 86.00 191 LEU A CA 1
ATOM 1420 C C . LEU A 1 191 ? 10.400 9.809 22.467 1.00 86.00 191 LEU A C 1
ATOM 1422 O O . LEU A 1 191 ? 11.610 10.001 22.389 1.00 86.00 191 LEU A O 1
ATOM 1426 N N . ARG A 1 192 ? 9.721 9.994 23.609 1.00 85.81 192 ARG A N 1
ATOM 1427 C CA . ARG A 1 192 ? 10.343 10.513 24.846 1.00 85.81 192 ARG A CA 1
ATOM 1428 C C . ARG A 1 192 ? 11.481 9.644 25.376 1.00 85.81 192 ARG A C 1
ATOM 1430 O O . ARG A 1 192 ? 12.371 10.174 26.036 1.00 85.81 192 ARG A O 1
ATOM 1437 N N . LYS A 1 193 ? 11.434 8.331 25.144 1.00 84.06 193 LYS A N 1
ATOM 1438 C CA . LYS A 1 193 ? 12.460 7.377 25.598 1.00 84.06 193 LYS A CA 1
ATOM 1439 C C . LYS A 1 193 ? 13.562 7.145 24.560 1.00 84.06 193 LYS A C 1
ATOM 1441 O O . LYS A 1 193 ? 14.585 6.553 24.896 1.00 84.06 193 LYS A O 1
ATOM 1446 N N . GLY A 1 194 ? 13.353 7.571 23.317 1.00 77.31 194 GLY A N 1
ATOM 1447 C CA . GLY A 1 194 ? 14.268 7.348 22.205 1.00 77.31 194 GLY A CA 1
ATOM 1448 C C . GLY A 1 194 ? 15.243 8.506 21.946 1.00 77.31 194 GLY A C 1
ATOM 1449 O O . GLY A 1 194 ? 15.128 9.582 22.531 1.00 77.31 194 GLY A O 1
ATOM 1450 N N . PRO A 1 195 ? 16.175 8.329 20.991 1.00 65.38 195 PRO A N 1
ATOM 1451 C CA . PRO A 1 195 ? 17.093 9.384 20.537 1.00 65.38 195 PRO A CA 1
ATOM 1452 C C . PRO A 1 195 ? 16.382 10.568 19.849 1.00 65.38 195 PRO A C 1
ATOM 1454 O O . PRO A 1 195 ? 17.015 11.573 19.528 1.00 65.38 195 PRO A O 1
ATOM 1457 N N . SER A 1 196 ? 15.068 10.454 19.633 1.00 75.81 196 SER A N 1
ATOM 1458 C CA . SER A 1 196 ? 14.203 11.468 19.030 1.00 75.81 196 SER A CA 1
ATOM 1459 C C . SER A 1 196 ? 13.337 12.208 20.059 1.00 75.81 196 SER A C 1
ATOM 1461 O O . SER A 1 196 ? 12.337 12.804 19.669 1.00 75.81 196 SER A O 1
ATOM 1463 N N . ALA A 1 197 ? 13.690 12.200 21.351 1.00 78.25 197 ALA A N 1
ATOM 1464 C CA . ALA A 1 197 ? 12.902 12.811 22.432 1.00 78.25 197 ALA A CA 1
ATOM 1465 C C . ALA A 1 197 ? 12.523 14.283 22.199 1.00 78.25 197 ALA A C 1
ATOM 1467 O O . ALA A 1 197 ? 11.446 14.711 22.609 1.00 78.25 197 ALA A O 1
ATOM 1468 N N . GLN A 1 198 ? 13.353 15.040 21.480 1.00 78.12 198 GLN A N 1
ATOM 1469 C CA . GLN A 1 198 ? 13.079 16.417 21.059 1.00 78.12 198 GLN A CA 1
ATOM 1470 C C . GLN A 1 198 ? 11.872 16.561 20.113 1.00 78.12 198 GLN A C 1
ATOM 1472 O O . GLN A 1 198 ? 11.329 17.654 19.999 1.00 78.12 198 GLN A O 1
ATOM 1477 N N . HIS A 1 199 ? 11.433 15.479 19.464 1.00 76.50 199 HIS A N 1
ATOM 1478 C CA . HIS A 1 199 ? 10.250 15.444 18.597 1.00 76.50 199 HIS A CA 1
ATOM 1479 C C . HIS A 1 199 ? 8.969 15.055 19.352 1.00 76.50 199 HIS A C 1
ATOM 1481 O O . HIS A 1 199 ? 7.881 15.138 18.792 1.00 76.50 199 HIS A O 1
ATOM 1487 N N . ALA A 1 200 ? 9.062 14.676 20.634 1.00 83.75 200 ALA A N 1
ATOM 1488 C CA . ALA A 1 200 ? 7.907 14.336 21.469 1.00 83.75 200 ALA A CA 1
ATOM 1489 C C . ALA A 1 200 ? 7.159 15.580 21.998 1.00 83.75 200 ALA A C 1
ATOM 1491 O O . ALA A 1 200 ? 6.755 15.629 23.165 1.00 83.75 200 ALA A O 1
ATOM 1492 N N . THR A 1 201 ? 7.015 16.612 21.164 1.00 88.25 201 THR A N 1
ATOM 1493 C CA . THR A 1 201 ? 6.244 17.821 21.473 1.00 88.25 201 THR A CA 1
ATOM 1494 C C . THR A 1 201 ? 4.780 17.638 21.069 1.00 88.25 201 THR A C 1
ATOM 1496 O O . THR A 1 201 ? 4.490 16.837 20.178 1.00 88.25 201 THR A O 1
ATOM 1499 N N . PRO A 1 202 ? 3.832 18.372 21.680 1.00 88.56 202 PRO A N 1
ATOM 1500 C CA . PRO A 1 202 ? 2.435 18.342 21.250 1.00 88.56 202 PRO A CA 1
ATOM 1501 C C . PRO A 1 202 ? 2.261 18.613 19.749 1.00 88.56 202 PRO A C 1
ATOM 1503 O O . PRO A 1 202 ? 1.466 17.939 19.099 1.00 88.56 202 PRO A O 1
ATOM 1506 N N . GLU A 1 203 ? 3.031 19.550 19.191 1.00 89.19 203 GLU A N 1
ATOM 1507 C CA . GLU A 1 203 ? 2.987 19.918 17.774 1.00 89.19 203 GLU A CA 1
ATOM 1508 C C . GLU A 1 203 ? 3.544 18.810 16.877 1.00 89.19 203 GLU A C 1
ATOM 1510 O O . GLU A 1 203 ? 2.923 18.487 15.867 1.00 89.19 203 GLU A O 1
ATOM 1515 N N . GLY A 1 204 ? 4.671 18.194 17.256 1.00 86.31 204 GLY A N 1
ATOM 1516 C CA . GLY A 1 204 ? 5.273 17.091 16.503 1.00 86.31 204 GLY A CA 1
ATOM 1517 C C . GLY A 1 204 ? 4.359 15.869 16.465 1.00 86.31 204 GLY A C 1
ATOM 1518 O O . GLY A 1 204 ? 4.064 15.343 15.397 1.00 86.31 204 GLY A O 1
ATOM 1519 N N . ILE A 1 205 ? 3.795 15.492 17.616 1.00 90.50 205 ILE A N 1
ATOM 1520 C CA . ILE A 1 205 ? 2.818 14.400 17.702 1.00 90.50 205 ILE A CA 1
ATOM 1521 C C . ILE A 1 205 ? 1.559 14.718 16.885 1.00 90.50 205 ILE A C 1
ATOM 1523 O O . ILE A 1 205 ? 1.039 13.847 16.191 1.00 90.50 205 ILE A O 1
ATOM 1527 N N . ALA A 1 206 ? 1.050 15.952 16.948 1.00 90.06 206 ALA A N 1
ATOM 1528 C CA . ALA A 1 206 ? -0.105 16.354 16.149 1.00 90.06 206 ALA A CA 1
ATOM 1529 C C . ALA A 1 206 ? 0.190 16.294 14.643 1.00 90.06 206 ALA A C 1
ATOM 1531 O O . ALA A 1 206 ? -0.673 15.872 13.873 1.00 90.06 206 ALA A O 1
ATOM 1532 N N . GLN A 1 207 ? 1.400 16.678 14.231 1.00 89.06 207 GLN A N 1
ATOM 1533 C CA . GLN A 1 207 ? 1.846 16.588 12.847 1.00 89.06 207 GLN A CA 1
ATOM 1534 C C . GLN A 1 207 ? 1.932 15.132 12.377 1.00 89.06 207 GLN A C 1
ATOM 1536 O O . GLN A 1 207 ? 1.377 14.821 11.326 1.00 89.06 207 GLN A O 1
ATOM 1541 N N . ASP A 1 208 ? 2.536 14.239 13.163 1.00 88.38 208 ASP A N 1
ATOM 1542 C CA . ASP A 1 208 ? 2.612 12.809 12.840 1.00 88.38 208 ASP A CA 1
ATOM 1543 C C . ASP A 1 208 ? 1.212 12.203 12.664 1.00 88.38 208 ASP A C 1
ATOM 1545 O O . ASP A 1 208 ? 0.925 11.558 11.660 1.00 88.38 208 ASP A O 1
ATOM 1549 N N . LEU A 1 209 ? 0.289 12.481 13.593 1.00 91.19 209 LEU A N 1
ATOM 1550 C CA . LEU A 1 209 ? -1.097 12.011 13.487 1.00 91.19 209 LEU A CA 1
ATOM 1551 C C . LEU A 1 209 ? -1.826 12.585 12.264 1.00 91.19 209 LEU A C 1
ATOM 1553 O O . LEU A 1 209 ? -2.648 11.892 11.662 1.00 91.19 209 LEU A O 1
ATOM 1557 N N . ALA A 1 210 ? -1.566 13.845 11.908 1.00 89.62 210 ALA A N 1
ATOM 1558 C CA . ALA A 1 210 ? -2.150 14.470 10.725 1.00 89.62 210 ALA A CA 1
ATOM 1559 C C . ALA A 1 210 ? -1.613 13.846 9.428 1.00 89.62 210 ALA A C 1
ATOM 1561 O O . ALA A 1 210 ? -2.385 13.669 8.484 1.00 89.62 210 ALA A O 1
ATOM 1562 N N . LEU A 1 211 ? -0.329 13.474 9.396 1.00 86.88 211 LEU A N 1
ATOM 1563 C CA . LEU A 1 211 ? 0.267 12.727 8.289 1.00 86.88 211 LEU A CA 1
ATOM 1564 C C . LEU A 1 211 ? -0.382 11.348 8.151 1.00 86.88 211 LEU A C 1
ATOM 1566 O O . LEU A 1 211 ? -0.846 11.024 7.064 1.00 86.88 211 LEU A O 1
ATOM 1570 N N . GLU A 1 212 ? -0.531 10.589 9.245 1.00 89.19 212 GLU A N 1
ATOM 1571 C CA . GLU A 1 212 ? -1.212 9.282 9.193 1.00 89.19 212 GLU A CA 1
ATOM 1572 C C . GLU A 1 212 ? -2.650 9.397 8.686 1.00 89.19 212 GLU A C 1
ATOM 1574 O O . GLU A 1 212 ? -3.110 8.559 7.912 1.00 89.19 212 GLU A O 1
ATOM 1579 N N . LYS A 1 213 ? -3.370 10.446 9.097 1.00 93.12 213 LYS A N 1
ATOM 1580 C CA . LYS A 1 213 ? -4.720 10.708 8.597 1.00 93.12 213 LYS A CA 1
ATOM 1581 C C . LYS A 1 213 ? -4.715 10.977 7.089 1.00 93.12 213 LYS A C 1
ATOM 1583 O O . LYS A 1 213 ? -5.515 10.384 6.368 1.00 93.12 213 LYS A O 1
ATOM 1588 N N . GLY A 1 214 ? -3.830 11.856 6.618 1.00 89.06 214 GLY A N 1
ATOM 1589 C CA . GLY A 1 214 ? -3.713 12.191 5.197 1.00 89.06 214 GLY A CA 1
ATOM 1590 C C . GLY A 1 214 ? -3.329 10.983 4.337 1.00 89.06 214 GLY A C 1
ATOM 1591 O O . GLY A 1 214 ? -3.938 10.752 3.289 1.00 89.06 214 GLY A O 1
ATOM 1592 N N . ASP A 1 215 ? -2.383 10.174 4.814 1.00 85.44 215 ASP A N 1
ATOM 1593 C CA . ASP A 1 215 ? -1.954 8.938 4.160 1.00 85.44 215 ASP A CA 1
ATOM 1594 C C . ASP A 1 215 ? -3.094 7.909 4.119 1.00 85.44 215 ASP A C 1
ATOM 1596 O O . ASP A 1 215 ? -3.331 7.282 3.086 1.00 85.44 215 ASP A O 1
ATOM 1600 N N . ALA A 1 216 ? -3.857 7.761 5.205 1.00 90.44 216 ALA A N 1
ATOM 1601 C CA . ALA A 1 216 ? -4.991 6.844 5.257 1.00 90.44 216 ALA A CA 1
ATOM 1602 C C . ALA A 1 216 ? -6.131 7.257 4.307 1.00 90.44 216 ALA A C 1
ATOM 1604 O O . ALA A 1 216 ? -6.680 6.418 3.589 1.00 90.44 216 ALA A O 1
ATOM 1605 N N . GLU A 1 217 ? -6.462 8.550 4.241 1.00 91.00 217 GLU A N 1
ATOM 1606 C CA . GLU A 1 217 ? -7.448 9.086 3.293 1.00 91.00 217 GLU A CA 1
ATOM 1607 C C . GLU A 1 217 ? -6.995 8.911 1.835 1.00 91.00 217 GLU A C 1
ATOM 1609 O O . GLU A 1 217 ? -7.807 8.595 0.954 1.00 91.00 217 GLU A O 1
ATOM 1614 N N . TYR A 1 218 ? -5.696 9.089 1.565 1.00 86.19 218 TYR A N 1
ATOM 1615 C CA . TYR A 1 218 ? -5.114 8.778 0.263 1.00 86.19 218 TYR A CA 1
ATOM 1616 C C . TYR A 1 218 ? -5.275 7.291 -0.063 1.00 86.19 218 TYR A C 1
ATOM 1618 O O . TYR A 1 218 ? -5.771 6.964 -1.144 1.00 86.19 218 TYR A O 1
ATOM 1626 N N . ALA A 1 219 ? -4.908 6.409 0.867 1.00 86.31 219 ALA A N 1
ATOM 1627 C CA . ALA A 1 219 ? -4.944 4.966 0.674 1.00 86.31 219 ALA A CA 1
ATOM 1628 C C . ALA A 1 219 ? -6.365 4.464 0.386 1.00 86.31 219 ALA A C 1
ATOM 1630 O O . ALA A 1 219 ? -6.556 3.734 -0.580 1.00 86.31 219 ALA A O 1
ATOM 1631 N N . VAL A 1 220 ? -7.379 4.929 1.127 1.00 91.69 220 VAL A N 1
ATOM 1632 C CA . VAL A 1 220 ? -8.790 4.589 0.857 1.00 91.69 220 VAL A CA 1
ATOM 1633 C C . VAL A 1 220 ? -9.208 5.003 -0.554 1.00 91.69 220 VAL A C 1
ATOM 1635 O O . VAL A 1 220 ? -9.896 4.255 -1.247 1.00 91.69 220 VAL A O 1
ATOM 1638 N N . ARG A 1 221 ? -8.807 6.195 -1.012 1.00 89.94 221 ARG A N 1
ATOM 1639 C CA . ARG A 1 221 ? -9.118 6.646 -2.376 1.00 89.94 221 ARG A CA 1
ATOM 1640 C C . ARG A 1 221 ? -8.428 5.780 -3.430 1.00 89.94 221 ARG A C 1
ATOM 1642 O O . ARG A 1 221 ? -9.059 5.500 -4.446 1.00 89.94 221 ARG A O 1
ATOM 1649 N N . ALA A 1 222 ? -7.166 5.421 -3.213 1.00 83.75 222 ALA A N 1
ATOM 1650 C CA . ALA A 1 222 ? -6.402 4.609 -4.149 1.00 83.75 222 ALA A CA 1
ATOM 1651 C C . ALA A 1 222 ? -6.943 3.171 -4.215 1.00 83.75 222 ALA A C 1
ATOM 1653 O O . ALA A 1 222 ? -7.303 2.707 -5.295 1.00 83.75 222 ALA A O 1
ATOM 1654 N N . ASP A 1 223 ? -7.151 2.528 -3.063 1.00 87.12 223 ASP A N 1
ATOM 1655 C CA . ASP A 1 223 ? -7.727 1.182 -2.977 1.00 87.12 223 ASP A CA 1
ATOM 1656 C C . ASP A 1 223 ? -9.117 1.113 -3.626 1.00 87.12 223 ASP A C 1
ATOM 1658 O O . ASP A 1 223 ? -9.407 0.185 -4.381 1.00 87.12 223 ASP A O 1
ATOM 1662 N N . ALA A 1 224 ? -9.968 2.121 -3.400 1.00 89.81 224 ALA A N 1
ATOM 1663 C CA . ALA A 1 224 ? -11.293 2.186 -4.016 1.00 89.81 224 ALA A CA 1
ATOM 1664 C C . ALA A 1 224 ? -11.257 2.320 -5.548 1.00 89.81 224 ALA A C 1
ATOM 1666 O O . ALA A 1 224 ? -12.217 1.933 -6.214 1.00 89.81 224 ALA A O 1
ATOM 1667 N N . ALA A 1 225 ? -10.190 2.890 -6.114 1.00 85.38 225 ALA A N 1
ATOM 1668 C CA . ALA A 1 225 ? -10.030 3.025 -7.560 1.00 85.38 225 ALA A CA 1
ATOM 1669 C C . ALA A 1 225 ? -9.513 1.734 -8.213 1.00 85.38 225 ALA A C 1
ATOM 1671 O O . ALA A 1 225 ? -9.828 1.459 -9.371 1.00 85.38 225 ALA A O 1
ATOM 1672 N N . GLU A 1 226 ? -8.727 0.945 -7.483 1.00 81.19 226 GLU A N 1
ATOM 1673 C CA . GLU A 1 226 ? -8.028 -0.218 -8.030 1.00 81.19 226 GLU A CA 1
ATOM 1674 C C . GLU A 1 226 ? -8.711 -1.554 -7.743 1.00 81.19 226 GLU A C 1
ATOM 1676 O O . GLU A 1 226 ? -8.583 -2.492 -8.534 1.00 81.19 226 GLU A O 1
ATOM 1681 N N . ILE A 1 227 ? -9.443 -1.657 -6.632 1.00 86.56 227 ILE A N 1
ATOM 1682 C CA . ILE A 1 227 ? -10.092 -2.890 -6.185 1.00 86.56 227 ILE A CA 1
ATOM 1683 C C . ILE A 1 227 ? -11.578 -2.829 -6.576 1.00 86.56 227 ILE A C 1
ATOM 1685 O O . ILE A 1 227 ? -12.355 -2.131 -5.925 1.00 86.56 227 ILE A O 1
ATOM 1689 N N . PRO A 1 228 ? -12.041 -3.589 -7.594 1.00 87.06 228 PRO A N 1
ATOM 1690 C CA . PRO A 1 228 ? -13.427 -3.492 -8.068 1.00 87.06 228 PRO A CA 1
ATOM 1691 C C . PRO A 1 228 ? -14.483 -3.830 -7.004 1.00 87.06 228 PRO A C 1
ATOM 1693 O O . PRO A 1 228 ? -15.598 -3.323 -7.061 1.00 87.06 228 PRO A O 1
ATOM 1696 N N . ALA A 1 229 ? -14.130 -4.678 -6.034 1.00 91.12 229 ALA A N 1
ATOM 1697 C CA . ALA A 1 229 ? -14.981 -5.091 -4.918 1.00 91.12 229 ALA A CA 1
ATOM 1698 C C . ALA A 1 229 ? -14.579 -4.415 -3.591 1.00 91.12 229 ALA A C 1
ATOM 1700 O O . ALA A 1 229 ? -14.785 -4.972 -2.516 1.00 91.12 229 ALA A O 1
ATOM 1701 N N . PHE A 1 230 ? -13.984 -3.217 -3.649 1.00 93.00 230 PHE A N 1
ATOM 1702 C CA . PHE A 1 230 ? -13.393 -2.543 -2.490 1.00 93.00 230 PHE A CA 1
ATOM 1703 C C . PHE A 1 230 ? -14.295 -2.537 -1.245 1.00 93.00 230 PHE A C 1
ATOM 1705 O O . PHE A 1 230 ? -13.856 -2.908 -0.160 1.00 93.00 230 PHE A O 1
ATOM 1712 N N . CYS A 1 231 ? -15.569 -2.170 -1.397 1.00 94.38 231 CYS A N 1
ATOM 1713 C CA . CYS A 1 231 ? -16.477 -2.019 -0.259 1.00 94.38 231 CYS A CA 1
ATOM 1714 C C . CYS A 1 231 ? -16.866 -3.333 0.427 1.00 94.38 231 CYS A C 1
ATOM 1716 O O . CYS A 1 231 ? -17.140 -3.317 1.623 1.00 94.38 231 CYS A O 1
ATOM 1718 N N . SER A 1 232 ? -16.879 -4.463 -0.281 1.00 93.69 232 SER A N 1
ATOM 1719 C CA . SER A 1 232 ? -17.041 -5.766 0.374 1.00 93.69 232 SER A CA 1
ATOM 1720 C C . SER A 1 232 ? -15.730 -6.217 1.014 1.00 93.69 232 SER A C 1
ATOM 1722 O O . SER A 1 232 ? -15.729 -6.691 2.145 1.00 93.69 232 SER A O 1
ATOM 1724 N N . GLU A 1 233 ? -14.594 -5.996 0.347 1.00 93.81 233 GLU A N 1
ATOM 1725 C CA . GLU A 1 233 ? -13.288 -6.389 0.889 1.00 93.81 233 GLU A CA 1
ATOM 1726 C C . GLU A 1 233 ? -12.921 -5.621 2.160 1.00 93.81 233 GLU A C 1
ATOM 1728 O O . GLU A 1 233 ? -12.375 -6.189 3.103 1.00 93.81 233 GLU A O 1
ATOM 1733 N N . VAL A 1 234 ? -13.275 -4.341 2.247 1.00 93.88 234 VAL A N 1
ATOM 1734 C CA . VAL A 1 234 ? -13.010 -3.543 3.446 1.00 93.88 234 VAL A CA 1
ATOM 1735 C C . VAL A 1 234 ? -13.862 -3.993 4.640 1.00 93.88 234 VAL A C 1
ATOM 1737 O O . VAL A 1 234 ? -13.399 -3.939 5.779 1.00 93.88 234 VAL A O 1
ATOM 1740 N N . LEU A 1 235 ? -15.060 -4.538 4.400 1.00 93.94 235 LEU A N 1
ATOM 1741 C CA . LEU A 1 235 ? -15.870 -5.192 5.433 1.00 93.94 235 LEU A CA 1
ATOM 1742 C C . LEU A 1 235 ? -15.275 -6.545 5.851 1.00 93.94 235 LEU A C 1
ATOM 1744 O O . LEU A 1 235 ? -15.270 -6.852 7.039 1.00 93.94 235 LEU A O 1
ATOM 1748 N N . ASN A 1 236 ? -14.669 -7.307 4.936 1.00 92.56 236 ASN A N 1
ATOM 1749 C CA . ASN A 1 236 ? -13.907 -8.517 5.291 1.00 92.56 236 ASN A CA 1
ATOM 1750 C C . ASN A 1 236 ? -12.668 -8.206 6.155 1.00 92.56 236 ASN A C 1
ATOM 1752 O O . ASN A 1 236 ? -12.116 -9.078 6.828 1.00 92.56 236 ASN A O 1
ATOM 1756 N N . VAL A 1 237 ? -12.201 -6.958 6.132 1.00 92.19 237 VAL A N 1
ATOM 1757 C CA . VAL A 1 237 ? -11.012 -6.507 6.862 1.00 92.19 237 VAL A CA 1
ATOM 1758 C C . VAL A 1 237 ? -11.349 -5.902 8.221 1.00 92.19 237 VAL A C 1
ATOM 1760 O O . VAL A 1 237 ? -10.634 -6.163 9.192 1.00 92.19 237 VAL A O 1
ATOM 1763 N N . PHE A 1 238 ? -12.432 -5.130 8.292 1.00 95.56 238 PHE A N 1
ATOM 1764 C CA . PHE A 1 238 ? -12.792 -4.312 9.453 1.00 95.56 238 PHE A CA 1
ATOM 1765 C C . PHE A 1 238 ? -14.173 -4.604 10.045 1.00 95.56 238 PHE A C 1
ATOM 1767 O O . PHE A 1 238 ? -14.523 -4.022 11.072 1.00 95.56 238 PHE A O 1
ATOM 1774 N N . GLY A 1 239 ? -14.962 -5.472 9.413 1.00 93.75 239 GLY A N 1
ATOM 1775 C CA . GLY A 1 239 ? -16.242 -5.956 9.928 1.00 93.75 239 GLY A CA 1
ATOM 1776 C C . GLY A 1 239 ? -16.095 -6.727 11.239 1.00 93.75 239 GLY A C 1
ATOM 1777 O O . GLY A 1 239 ? -14.993 -6.881 11.762 1.00 93.75 239 GLY A O 1
ATOM 1778 N N . GLU A 1 240 ? -17.193 -7.252 11.781 1.00 89.81 240 GLU A N 1
ATOM 1779 C CA . GLU A 1 240 ? -17.191 -7.956 13.079 1.00 89.81 240 GLU A CA 1
ATOM 1780 C C . GLU A 1 240 ? -16.184 -9.121 13.150 1.00 89.81 240 GLU A C 1
ATOM 1782 O O . GLU A 1 240 ? -15.547 -9.314 14.181 1.00 89.81 240 GLU A O 1
ATOM 1787 N N . GLY A 1 241 ? -15.984 -9.848 12.045 1.00 85.25 241 GLY A N 1
ATOM 1788 C CA . GLY A 1 241 ? -14.980 -10.915 11.905 1.00 85.25 241 GLY A CA 1
ATOM 1789 C C . GLY A 1 241 ? -13.724 -10.506 11.128 1.00 85.25 241 GLY A C 1
ATOM 1790 O O . GLY A 1 241 ? -13.040 -11.365 10.576 1.00 85.25 241 GLY A O 1
ATOM 1791 N N . GLY A 1 242 ? -13.462 -9.204 11.010 1.00 87.81 242 GLY A N 1
ATOM 1792 C CA . GLY A 1 242 ? -12.430 -8.649 10.142 1.00 87.81 242 GLY A CA 1
ATOM 1793 C C . GLY A 1 242 ? -11.009 -9.126 10.462 1.00 87.81 242 GLY A C 1
ATOM 1794 O O . GLY A 1 242 ? -10.621 -9.243 11.622 1.00 87.81 242 GLY A O 1
ATOM 1795 N N . ARG A 1 243 ? -10.198 -9.369 9.426 1.00 87.50 243 ARG A N 1
ATOM 1796 C CA . ARG A 1 243 ? -8.844 -9.946 9.574 1.00 87.50 243 ARG A CA 1
ATOM 1797 C C . ARG A 1 243 ? -7.744 -8.984 10.056 1.00 87.50 243 ARG A C 1
ATOM 1799 O O . ARG A 1 243 ? -6.660 -9.458 10.381 1.00 87.50 243 ARG A O 1
ATOM 1806 N N . VAL A 1 244 ? -7.965 -7.664 10.047 1.00 84.88 244 VAL A N 1
ATOM 1807 C CA . VAL A 1 244 ? -6.946 -6.670 10.469 1.00 84.88 244 VAL A CA 1
ATOM 1808 C C . VAL A 1 244 ? -7.311 -6.037 11.803 1.00 84.88 244 VAL A C 1
ATOM 1810 O O . VAL A 1 244 ? -6.537 -6.124 12.750 1.00 84.88 244 VAL A O 1
ATOM 1813 N N . GLN A 1 245 ? -8.483 -5.407 11.882 1.00 89.06 245 GLN A N 1
ATOM 1814 C CA . GLN A 1 245 ? -8.978 -4.798 13.114 1.00 89.06 245 GLN A CA 1
ATOM 1815 C C . GLN A 1 245 ? -10.508 -4.938 13.151 1.00 89.06 245 GLN A C 1
ATOM 1817 O O . GLN A 1 245 ? -11.216 -4.073 12.628 1.00 89.06 245 GLN A O 1
ATOM 1822 N N . PRO A 1 246 ? -11.023 -6.048 13.710 1.00 92.12 246 PRO A N 1
ATOM 1823 C CA . PRO A 1 246 ? -12.449 -6.332 13.693 1.00 92.12 246 PRO A CA 1
ATOM 1824 C C . P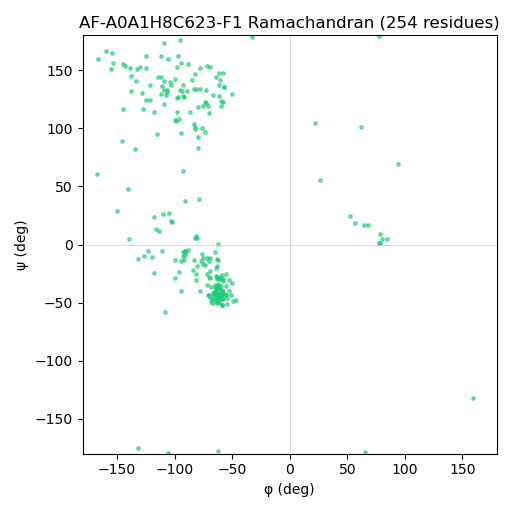RO A 1 246 ? -13.286 -5.271 14.419 1.00 92.12 246 PRO A C 1
ATOM 1826 O O . PRO A 1 246 ? -12.855 -4.683 15.414 1.00 92.12 246 PRO A O 1
ATOM 1829 N N . GLY A 1 247 ? -14.507 -5.056 13.930 1.00 92.38 247 GLY A N 1
ATOM 1830 C CA . GLY A 1 247 ? -15.521 -4.192 14.542 1.00 92.38 247 GLY A CA 1
ATOM 1831 C C . GLY A 1 247 ? -15.332 -2.687 14.316 1.00 92.38 247 GLY A C 1
ATOM 1832 O O . GLY A 1 247 ? -16.045 -1.885 14.926 1.00 92.38 247 GLY A O 1
ATOM 1833 N N . LEU A 1 248 ? -14.394 -2.287 13.451 1.00 95.75 248 LEU A N 1
ATOM 1834 C CA . LEU A 1 248 ? -14.210 -0.885 13.068 1.00 95.75 248 LEU A CA 1
ATOM 1835 C C . LEU A 1 248 ? -15.186 -0.415 11.995 1.00 95.75 248 LEU A C 1
ATOM 1837 O O . LEU A 1 248 ? -15.476 0.779 11.933 1.00 95.75 248 LEU A O 1
ATOM 1841 N N . LEU A 1 249 ? -15.706 -1.328 11.181 1.00 95.88 249 LEU A N 1
ATOM 1842 C CA . LEU A 1 249 ? -16.734 -1.047 10.189 1.00 95.88 249 LEU A CA 1
ATOM 1843 C C . LEU A 1 249 ? -17.933 -1.964 10.398 1.00 95.88 249 LEU A C 1
ATOM 1845 O O . LEU A 1 249 ? -17.803 -3.096 10.859 1.00 95.88 249 LEU A O 1
ATOM 1849 N N . LYS A 1 250 ? -19.105 -1.484 10.002 1.00 92.69 250 LYS A N 1
ATOM 1850 C CA . LYS A 1 250 ? -20.328 -2.281 9.928 1.00 92.69 250 LYS A CA 1
ATOM 1851 C C . LYS A 1 250 ? -21.084 -1.949 8.647 1.00 92.69 250 LYS A C 1
ATOM 1853 O O . LYS A 1 250 ? -21.108 -0.795 8.217 1.00 92.69 250 LYS A O 1
ATOM 1858 N N . ASP A 1 251 ? -21.730 -2.955 8.066 1.00 85.62 251 ASP A N 1
ATOM 1859 C CA . ASP A 1 251 ? -22.807 -2.736 7.101 1.00 85.62 251 ASP A CA 1
ATOM 1860 C C . ASP A 1 251 ? -24.143 -2.889 7.845 1.00 85.62 251 ASP A C 1
ATOM 1862 O O . ASP A 1 251 ? -24.537 -4.015 8.166 1.00 85.62 251 ASP A O 1
ATOM 1866 N N . PRO A 1 252 ? -24.869 -1.792 8.130 1.00 74.62 252 PRO A N 1
ATOM 1867 C CA . PRO A 1 252 ? -26.145 -1.845 8.842 1.00 74.62 252 PRO A CA 1
ATOM 1868 C C . PRO A 1 252 ? -27.226 -2.624 8.079 1.00 74.62 252 PRO A C 1
ATOM 1870 O O . PRO A 1 252 ? -28.279 -2.920 8.635 1.00 74.62 252 PRO A O 1
ATOM 1873 N N . ARG A 1 253 ? -26.998 -2.939 6.797 1.00 71.88 253 ARG A N 1
ATOM 1874 C CA . ARG A 1 253 ? -27.945 -3.650 5.930 1.00 71.88 253 ARG A CA 1
ATOM 1875 C C . ARG A 1 253 ? -27.792 -5.170 6.008 1.00 71.88 253 ARG A C 1
ATOM 1877 O O . ARG A 1 253 ? -28.579 -5.871 5.377 1.00 71.88 253 ARG A O 1
ATOM 1884 N N . GLY A 1 254 ? -26.799 -5.683 6.740 1.00 60.41 254 GLY A N 1
ATOM 1885 C CA . GLY A 1 254 ? -26.665 -7.108 7.064 1.00 60.41 254 GLY A CA 1
ATOM 1886 C C . GLY A 1 254 ? -26.425 -8.047 5.876 1.00 60.41 254 GLY A C 1
ATOM 1887 O O . GLY A 1 254 ? -26.628 -9.252 6.013 1.00 60.41 254 GLY A O 1
ATOM 1888 N N . LYS A 1 255 ? -26.010 -7.536 4.710 1.00 46.75 255 LYS A N 1
ATOM 1889 C CA . LYS A 1 255 ? -25.617 -8.392 3.584 1.00 46.75 255 LYS A CA 1
ATOM 1890 C C . LYS A 1 255 ? -24.194 -8.888 3.820 1.00 46.75 255 LYS A C 1
ATOM 1892 O O . LYS A 1 255 ? -23.236 -8.188 3.508 1.00 46.75 255 LYS A O 1
ATOM 1897 N N . THR A 1 256 ? -24.110 -10.057 4.447 1.00 47.81 256 THR A N 1
ATOM 1898 C CA . THR A 1 256 ? -22.928 -10.924 4.385 1.00 47.81 256 THR A CA 1
ATOM 1899 C C . THR A 1 256 ? -22.803 -11.532 2.996 1.00 47.81 256 THR A C 1
ATOM 1901 O O . THR A 1 256 ? -23.856 -11.753 2.349 1.00 47.81 256 THR A O 1
#

Radius of gyration: 24.63 Å; Cα contacts (8 Å, |Δi|>4): 446; chains: 1; bounding box: 100×38×60 Å